Protein AF-A0A3B9K107-F1 (afdb_monomer)

Foldseek 3Di:
DDDQPCVQWDADPVRAIEGEDPPPGPDDFKDWCQQFPQFDDDQQETDAGVLRVVVLCVVVVFDWHWYDYPRHITIMTSHHALLGDGPVVPVVDPPVCSNVVSLVVLQFAEEEEEEQDFDPDVPDDDDPVNLVVSLQLQLQALQLQCLAPRHHQEYEYEYQDPHPQVSVVVSNCVRPVVHPHHYHYHYPVDRDGPQRSCLVRLVVDDFGKYAYYYRNDHDDSHLSVLVRCVCNVSVDQAQWEQAPPHRHGIMHGSVQCVVQVGCPPHHSVVVVVVVCVVVVNDDNYYYCVVCPVVD

Sequence (295 aa):
MTDIDDKHIHYDDDGKKYIDDIEGMGYGWTTPCGQCIFAKYDGETQTGCNFGRLDKFKERNIEIVPAFDLEKEFFVVKSFCNAFRGEAWGEQYKKEEYIDQVKQEYETRLHYIIIVGGDRDEDFVVDNEYIDNQMNELDKTAWSIFNQSVSPVSVIIVNNSRVPQFDIYHKAHEVFDKTHVKFYILDMGGKSDDYDCIDAAFPNVGNGYYAVFKAGHEADLSFGDKFNRLINEELYHVPYMLGYDGINGTVAQASMHRYLRGNLEVPLEEKIREMSKEDGSLNLIRSWEEFDDLS

Structure (mmCIF, N/CA/C/O backbone):
data_AF-A0A3B9K107-F1
#
_entry.id   AF-A0A3B9K107-F1
#
loop_
_atom_site.group_PDB
_atom_site.id
_atom_site.type_symbol
_atom_site.label_atom_id
_atom_site.label_alt_id
_atom_site.label_comp_id
_atom_site.label_asym_id
_atom_site.label_entity_id
_atom_site.label_seq_id
_atom_site.pdbx_PDB_ins_code
_atom_site.Cartn_x
_atom_site.Cartn_y
_atom_site.Cartn_z
_atom_site.occupancy
_atom_site.B_iso_or_equiv
_atom_site.auth_seq_id
_atom_site.auth_comp_id
_atom_site.auth_asym_id
_atom_site.auth_atom_id
_atom_site.pdbx_PDB_model_num
ATOM 1 N N . MET A 1 1 ? -21.924 -13.262 2.690 1.00 36.81 1 MET A N 1
ATOM 2 C CA . MET A 1 1 ? -21.265 -12.325 3.617 1.00 36.81 1 MET A CA 1
ATOM 3 C C . MET A 1 1 ? -22.129 -12.330 4.862 1.00 36.81 1 MET A C 1
ATOM 5 O O . MET A 1 1 ? -23.273 -11.921 4.765 1.00 36.81 1 MET A O 1
ATOM 9 N N . THR A 1 2 ? -21.714 -12.999 5.936 1.00 35.56 2 THR A N 1
ATOM 10 C CA . THR A 1 2 ? -22.568 -13.133 7.124 1.00 35.56 2 THR A CA 1
ATOM 11 C C . THR A 1 2 ? -22.362 -11.905 7.994 1.00 35.56 2 THR A C 1
ATOM 13 O O . THR A 1 2 ? -21.403 -11.836 8.764 1.00 35.56 2 THR A O 1
ATOM 16 N N . ASP A 1 3 ? -23.245 -10.924 7.813 1.00 52.50 3 ASP A N 1
ATOM 17 C CA . ASP A 1 3 ? -23.587 -9.976 8.867 1.00 52.50 3 ASP A CA 1
ATOM 18 C C . ASP A 1 3 ? -23.922 -10.748 10.151 1.00 52.50 3 ASP A C 1
ATOM 20 O O . ASP A 1 3 ? -24.273 -11.931 10.089 1.00 52.50 3 ASP A O 1
ATOM 24 N N . ILE A 1 4 ? -23.787 -10.104 11.317 1.00 55.50 4 ILE A N 1
ATOM 25 C CA . ILE A 1 4 ? -24.365 -10.639 12.565 1.00 55.50 4 ILE A CA 1
ATOM 26 C C . ILE A 1 4 ? -25.780 -11.100 12.226 1.00 55.50 4 ILE A C 1
ATOM 28 O O . ILE A 1 4 ? -26.556 -10.283 11.733 1.00 55.50 4 ILE A O 1
ATOM 32 N N . ASP A 1 5 ? -26.069 -12.388 12.432 1.00 61.31 5 ASP A N 1
ATOM 33 C CA . ASP A 1 5 ? -27.400 -12.940 12.192 1.00 61.31 5 ASP A CA 1
ATOM 34 C C . ASP A 1 5 ? -28.376 -12.047 12.966 1.00 61.31 5 ASP A C 1
ATOM 36 O O . ASP A 1 5 ? -28.209 -11.880 14.179 1.00 61.31 5 ASP A O 1
ATOM 40 N N . ASP A 1 6 ? -29.342 -11.427 12.276 1.00 64.62 6 ASP A N 1
ATOM 41 C CA . ASP A 1 6 ? -30.264 -10.427 12.848 1.00 64.62 6 ASP A CA 1
ATOM 42 C C . ASP A 1 6 ? -30.984 -10.938 14.111 1.00 64.62 6 ASP A C 1
ATOM 44 O O . ASP A 1 6 ? -31.544 -10.168 14.882 1.00 64.62 6 ASP A O 1
ATOM 48 N N . LYS A 1 7 ? -30.920 -12.247 14.357 1.00 67.94 7 LYS A N 1
ATOM 49 C CA . LYS A 1 7 ? -31.364 -12.939 15.567 1.00 67.94 7 LYS A CA 1
ATOM 50 C C . LYS A 1 7 ? -30.698 -12.480 16.866 1.00 67.94 7 LYS A C 1
ATOM 52 O O . LYS A 1 7 ? -31.308 -12.685 17.905 1.00 67.94 7 LYS A O 1
ATOM 57 N N . HIS A 1 8 ? -29.491 -11.914 16.819 1.00 70.56 8 HIS A N 1
ATOM 58 C CA . HIS A 1 8 ? -28.784 -11.399 18.006 1.00 70.56 8 HIS A CA 1
ATOM 59 C C . HIS A 1 8 ? -28.968 -9.888 18.196 1.00 70.56 8 HIS A C 1
ATOM 61 O O . HIS A 1 8 ? -28.339 -9.279 19.058 1.00 70.56 8 HIS A O 1
ATOM 67 N N . ILE A 1 9 ? -29.775 -9.255 17.342 1.00 75.12 9 ILE A N 1
ATOM 68 C CA . ILE A 1 9 ? -30.070 -7.831 17.409 1.00 75.12 9 ILE A CA 1
ATOM 69 C C . ILE A 1 9 ? -31.415 -7.647 18.111 1.00 75.12 9 ILE A C 1
ATOM 71 O O . ILE A 1 9 ? -32.462 -8.059 17.613 1.00 75.12 9 ILE A O 1
ATOM 75 N N . HIS A 1 10 ? -31.379 -6.952 19.239 1.00 80.31 10 HIS A N 1
ATOM 76 C CA . HIS A 1 10 ? -32.537 -6.607 20.049 1.00 80.31 10 HIS A CA 1
ATOM 77 C C . HIS A 1 10 ? -32.793 -5.100 20.002 1.00 80.31 10 HIS A C 1
ATOM 79 O O . HIS A 1 10 ? -31.921 -4.310 19.631 1.00 80.31 10 HIS A O 1
ATOM 85 N N . TYR A 1 11 ? -34.013 -4.706 20.357 1.00 82.19 11 TYR A N 1
ATOM 86 C CA . TYR A 1 11 ? -34.427 -3.313 20.480 1.00 82.19 11 TYR A CA 1
ATOM 87 C C . TYR A 1 11 ? -35.009 -3.112 21.872 1.00 82.19 11 TYR A C 1
ATOM 89 O O . TYR A 1 11 ? -35.811 -3.938 22.312 1.00 82.19 11 TYR A O 1
ATOM 97 N N . ASP A 1 12 ? -34.583 -2.062 22.568 1.00 79.81 12 ASP A N 1
ATOM 98 C CA . ASP A 1 12 ? -35.164 -1.708 23.863 1.00 79.81 12 ASP A CA 1
ATOM 99 C C . ASP A 1 12 ? -36.532 -1.024 23.690 1.00 79.81 12 ASP A C 1
ATOM 101 O O . ASP A 1 12 ? -37.002 -0.801 22.568 1.00 79.81 12 ASP A O 1
ATOM 105 N N . ASP A 1 13 ? -37.189 -0.701 24.807 1.00 77.31 13 ASP A N 1
ATOM 106 C CA . ASP A 1 13 ? -38.510 -0.055 24.816 1.00 77.31 13 ASP A CA 1
ATOM 107 C C . ASP A 1 13 ? -38.512 1.323 24.117 1.00 77.31 13 ASP A C 1
ATOM 109 O O . ASP A 1 13 ? -39.559 1.778 23.649 1.00 77.31 13 ASP A O 1
ATOM 113 N N . ASP A 1 14 ? -37.342 1.962 23.991 1.00 78.81 14 ASP A N 1
ATOM 114 C CA . ASP A 1 14 ? -37.131 3.234 23.292 1.00 78.81 14 ASP A CA 1
ATOM 115 C C . ASP A 1 14 ? -36.757 3.041 21.805 1.00 78.81 14 ASP A C 1
ATOM 117 O O . ASP A 1 14 ? -36.552 4.012 21.067 1.00 78.81 14 ASP A O 1
ATOM 121 N N . GLY A 1 15 ? -36.690 1.793 21.330 1.00 76.62 15 GLY A N 1
ATOM 122 C CA . GLY A 1 15 ? -36.358 1.434 19.953 1.00 76.62 15 GLY A CA 1
ATOM 123 C C . GLY A 1 15 ? -34.864 1.506 19.628 1.00 76.62 15 GLY A C 1
ATOM 124 O O . GLY A 1 15 ? -34.492 1.552 18.450 1.00 76.62 15 GLY A O 1
ATOM 125 N N . LYS A 1 16 ? -33.986 1.526 20.634 1.00 77.75 16 LYS A N 1
ATOM 126 C CA . LYS A 1 16 ? -32.533 1.534 20.458 1.00 77.75 16 LYS A CA 1
ATOM 127 C C . LYS A 1 16 ? -32.006 0.110 20.305 1.00 77.75 16 LYS A C 1
ATOM 129 O O . LYS A 1 16 ? -32.354 -0.794 21.057 1.00 77.75 16 LYS A O 1
ATOM 134 N N . LYS A 1 17 ? -31.136 -0.072 19.312 1.00 82.75 17 LYS A N 1
ATOM 135 C CA . LYS A 1 17 ? -30.543 -1.359 18.939 1.00 82.75 17 LYS A CA 1
ATOM 136 C C . LYS A 1 17 ? -29.460 -1.793 19.935 1.00 82.75 17 LYS A C 1
ATOM 138 O O . LYS A 1 17 ? -28.571 -0.991 20.228 1.00 82.75 17 LYS A O 1
ATOM 143 N N . TYR A 1 18 ? -29.490 -3.048 20.383 1.00 79.25 18 TYR A N 1
ATOM 144 C CA . TYR A 1 18 ? -28.450 -3.654 21.22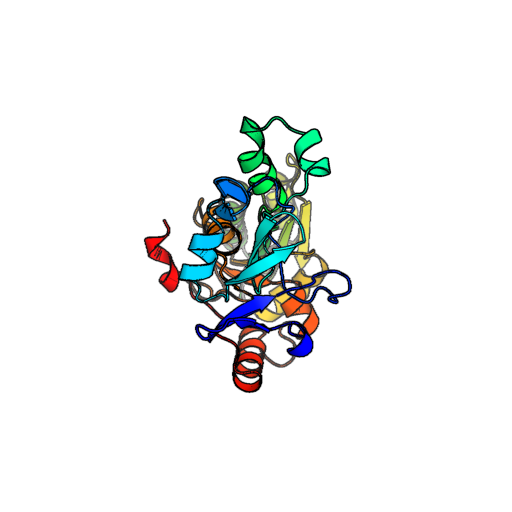0 1.00 79.25 18 TYR A CA 1
ATOM 145 C C . TYR A 1 18 ? -28.253 -5.155 20.943 1.00 79.25 18 TYR A C 1
ATOM 147 O O . TYR A 1 18 ? -29.019 -5.758 20.193 1.00 79.25 18 TYR A O 1
ATOM 155 N N . ILE A 1 19 ? -27.199 -5.744 21.512 1.00 79.88 19 ILE A N 1
ATOM 156 C CA . ILE A 1 19 ? -26.883 -7.182 21.442 1.00 79.88 19 ILE A CA 1
ATOM 157 C C . ILE A 1 19 ? -26.776 -7.722 22.876 1.00 79.88 19 ILE A C 1
ATOM 159 O O . ILE A 1 19 ? -26.071 -7.105 23.678 1.00 79.88 19 ILE A O 1
ATOM 163 N N . ASP A 1 20 ? -27.476 -8.820 23.194 1.00 66.56 20 ASP A N 1
ATOM 164 C CA . ASP A 1 20 ? -27.625 -9.358 24.562 1.00 66.56 20 ASP A CA 1
ATOM 165 C C . ASP A 1 20 ? -26.800 -10.624 24.866 1.00 66.56 20 ASP A C 1
ATOM 167 O O . ASP A 1 20 ? -26.709 -11.026 26.024 1.00 66.56 20 ASP A O 1
ATOM 171 N N . ASP A 1 21 ? -26.144 -11.211 23.860 1.00 65.56 21 ASP A N 1
ATOM 172 C CA . ASP A 1 21 ? -25.187 -12.306 24.026 1.00 65.56 21 ASP A CA 1
ATOM 173 C C . ASP A 1 21 ? -24.209 -12.362 22.837 1.00 65.56 21 ASP A C 1
ATOM 175 O O . ASP A 1 21 ? -24.612 -12.345 21.670 1.00 65.56 21 ASP A O 1
ATOM 179 N N . ILE A 1 22 ? -22.904 -12.405 23.129 1.00 64.31 22 ILE A N 1
ATOM 180 C CA . ILE A 1 22 ? -21.830 -12.514 22.123 1.00 64.31 22 ILE A CA 1
ATOM 181 C C . ILE A 1 22 ? -21.305 -13.952 22.016 1.00 64.31 22 ILE A C 1
ATOM 183 O O . ILE A 1 22 ? -20.641 -14.297 21.031 1.00 64.31 22 ILE A O 1
ATOM 187 N N . GLU A 1 23 ? -21.628 -14.825 22.975 1.00 57.75 23 GLU A N 1
ATOM 188 C CA . GLU A 1 23 ? -21.181 -16.212 22.961 1.00 57.75 23 GLU A CA 1
ATOM 189 C C . GLU A 1 23 ? -21.833 -16.981 21.800 1.00 57.75 23 GLU A C 1
ATOM 191 O O . GLU A 1 23 ? -23.033 -17.234 21.752 1.00 57.75 23 GLU A O 1
ATOM 196 N N . GLY A 1 24 ? -21.017 -17.367 20.814 1.00 52.69 24 GLY A N 1
ATOM 197 C CA . GLY A 1 24 ? -21.474 -18.135 19.653 1.00 52.69 24 GLY A CA 1
ATOM 198 C C . GLY A 1 24 ? -21.820 -17.308 18.414 1.00 52.69 24 GLY A C 1
ATOM 199 O O . GLY A 1 24 ? -22.143 -17.905 17.382 1.00 52.69 24 GLY A O 1
ATOM 200 N N . MET A 1 25 ? -21.668 -15.977 18.443 1.00 56.16 25 MET A N 1
ATOM 201 C CA . MET A 1 25 ? -21.620 -15.207 17.200 1.00 56.16 25 MET A CA 1
ATOM 202 C C . MET A 1 25 ? -20.403 -15.665 16.393 1.00 56.16 25 MET A C 1
ATOM 204 O O . MET A 1 25 ? -19.254 -15.475 16.793 1.00 56.16 25 MET A O 1
ATOM 208 N N . GLY A 1 26 ? -20.645 -16.287 15.237 1.00 49.88 26 GLY A N 1
ATOM 209 C CA . GLY A 1 26 ? -19.599 -16.451 14.236 1.00 49.88 26 GLY A CA 1
ATOM 210 C C . GLY A 1 26 ? -19.094 -15.057 13.894 1.00 49.88 26 GLY A C 1
ATOM 211 O O . GLY A 1 26 ? -19.835 -14.285 13.291 1.00 49.88 26 GLY A O 1
ATOM 212 N N . TYR A 1 27 ? -17.889 -14.709 14.349 1.00 51.06 27 TYR A N 1
ATOM 213 C CA . TYR A 1 27 ? -17.323 -13.383 14.139 1.00 51.06 27 TYR A CA 1
ATOM 214 C C . TYR A 1 27 ? -17.162 -13.160 12.635 1.00 51.06 27 TYR A C 1
ATOM 216 O O . TYR A 1 27 ? -16.193 -13.601 12.016 1.00 51.06 27 TYR A O 1
ATOM 224 N N . GLY A 1 28 ? -18.159 -12.513 12.034 1.00 55.38 28 GLY A N 1
ATOM 225 C CA . GLY A 1 28 ? -18.026 -11.883 10.735 1.00 55.38 28 GLY A CA 1
ATOM 226 C C . GLY A 1 28 ? -17.049 -10.712 10.835 1.00 55.38 28 GLY A C 1
ATOM 227 O O . GLY A 1 28 ? -16.147 -10.673 11.671 1.00 55.38 28 GLY A O 1
ATOM 228 N N . TRP A 1 29 ? -17.246 -9.696 10.008 1.00 72.25 29 TRP A N 1
ATOM 229 C CA . TRP A 1 29 ? -16.437 -8.477 10.027 1.00 72.25 29 TRP A CA 1
ATOM 230 C C . TRP A 1 29 ? -16.797 -7.553 11.204 1.00 72.25 29 TRP A C 1
ATOM 232 O O . TRP A 1 29 ? -17.020 -6.369 10.997 1.00 72.25 29 TRP A O 1
ATOM 242 N N . THR A 1 30 ? -16.913 -8.065 12.432 1.00 89.00 30 THR A N 1
ATOM 243 C CA . THR A 1 30 ? -17.296 -7.272 13.612 1.00 89.00 30 THR A CA 1
ATOM 244 C C . THR A 1 30 ? -16.271 -7.369 14.726 1.00 89.00 30 THR A C 1
ATOM 246 O O . THR A 1 30 ? -15.758 -8.453 14.996 1.00 89.00 30 THR A O 1
ATOM 249 N N . THR A 1 31 ? -16.029 -6.261 15.425 1.00 92.38 31 THR A N 1
ATOM 250 C CA . THR A 1 31 ? -15.072 -6.203 16.534 1.00 92.38 31 THR A CA 1
ATOM 251 C C . THR A 1 31 ? -15.762 -5.811 17.845 1.00 92.38 31 THR A C 1
ATOM 253 O O . THR A 1 31 ? -16.185 -4.655 17.977 1.00 92.38 31 THR A O 1
ATOM 256 N N . PRO A 1 32 ? -15.864 -6.722 18.833 1.00 9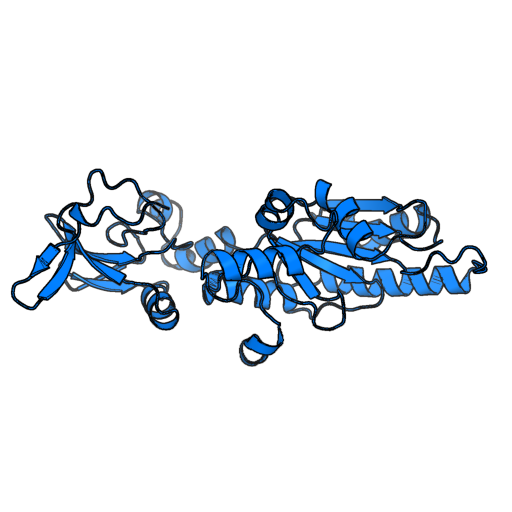3.31 32 PRO A N 1
ATOM 257 C CA . PRO A 1 32 ? -16.355 -6.381 20.163 1.00 93.31 32 PRO A CA 1
ATOM 258 C C . PRO A 1 32 ? -15.288 -5.595 20.932 1.00 93.31 32 PRO A C 1
ATOM 260 O O . PRO A 1 32 ? -14.181 -6.076 21.153 1.00 93.31 32 PRO A O 1
ATOM 263 N N . CYS A 1 33 ? -15.599 -4.373 21.360 1.00 95.44 33 CYS A N 1
ATOM 264 C CA . CYS A 1 33 ? -14.652 -3.529 22.091 1.00 95.44 33 CYS A CA 1
ATOM 265 C C . CYS A 1 33 ? -14.520 -3.899 23.573 1.00 95.44 33 CYS A C 1
ATOM 267 O O . CYS A 1 33 ? -13.564 -3.445 24.199 1.00 95.44 33 CYS A O 1
ATOM 269 N N . GLY A 1 34 ? -15.424 -4.728 24.110 1.00 93.56 34 GLY A N 1
ATOM 270 C CA . GLY A 1 34 ? -15.507 -5.071 25.533 1.00 93.56 34 GLY A CA 1
ATOM 271 C C . GLY A 1 34 ? -14.176 -5.510 26.151 1.00 93.56 34 GLY A C 1
ATOM 272 O O . GLY A 1 34 ? -13.789 -5.041 27.219 1.00 93.56 34 GLY A O 1
ATOM 273 N N . GLN A 1 35 ? -13.429 -6.333 25.410 1.00 91.81 35 GLN A N 1
ATOM 274 C CA . GLN A 1 35 ? -12.158 -6.937 25.828 1.00 91.81 35 GLN A CA 1
ATOM 275 C C . GLN A 1 35 ? -10.914 -6.179 25.331 1.00 91.81 35 GLN A C 1
ATOM 277 O O . GLN A 1 35 ? -9.791 -6.669 25.444 1.00 91.81 35 GLN A O 1
ATOM 282 N N . CYS A 1 36 ? -11.091 -5.001 24.733 1.00 96.75 36 CYS A N 1
ATOM 283 C CA . CYS A 1 36 ? -9.983 -4.226 24.196 1.00 96.75 36 CYS A CA 1
ATOM 284 C C . CYS A 1 36 ? -9.318 -3.395 25.296 1.00 96.75 36 CYS A C 1
ATOM 286 O O . CYS A 1 36 ? -9.977 -2.580 25.939 1.00 96.75 36 CYS A O 1
ATOM 288 N N . ILE A 1 37 ? -7.994 -3.474 25.428 1.00 97.06 37 ILE A N 1
ATOM 289 C CA . ILE A 1 37 ? -7.220 -2.658 26.385 1.00 97.06 37 ILE A CA 1
ATOM 290 C C . ILE A 1 37 ? -7.324 -1.148 26.116 1.00 97.06 37 ILE A C 1
ATOM 292 O O . ILE A 1 37 ? -7.027 -0.323 26.983 1.00 97.06 37 ILE A O 1
ATOM 296 N N . PHE A 1 38 ? -7.736 -0.763 24.904 1.00 97.62 38 PHE A N 1
ATOM 297 C CA . PHE A 1 38 ? -7.966 0.632 24.542 1.00 97.62 38 PHE A CA 1
ATOM 298 C C . PHE A 1 38 ? -9.380 1.117 24.876 1.00 97.62 38 PHE A C 1
ATOM 300 O O . PHE A 1 38 ? -9.634 2.310 24.723 1.00 97.62 38 PHE A O 1
ATOM 307 N N . ALA A 1 39 ? -10.307 0.260 25.307 1.00 97.25 39 ALA A N 1
ATOM 308 C CA . ALA A 1 39 ? -11.644 0.692 25.700 1.00 97.25 39 ALA A CA 1
ATOM 309 C C . ALA A 1 39 ? -11.580 1.598 26.944 1.00 97.25 39 ALA A C 1
ATOM 311 O O . ALA A 1 39 ? -10.881 1.304 27.914 1.00 97.25 39 ALA A O 1
ATOM 312 N N . LYS A 1 40 ? -12.286 2.734 26.906 1.00 97.19 40 LYS A N 1
ATOM 313 C CA . LYS A 1 40 ? -12.451 3.629 28.062 1.00 97.19 40 LYS A CA 1
ATOM 314 C C . LYS A 1 40 ? -13.806 3.363 28.698 1.00 97.19 40 LYS A C 1
ATOM 316 O O . LYS A 1 40 ? -14.801 3.405 27.981 1.00 97.19 40 LYS A O 1
ATOM 321 N N . TYR A 1 41 ? -13.828 3.165 30.010 1.00 96.44 41 TYR A N 1
ATOM 322 C CA . TYR A 1 41 ? -15.042 2.942 30.791 1.00 96.44 41 TYR A CA 1
ATOM 323 C C . TYR A 1 41 ? -15.236 4.050 31.826 1.00 96.44 41 TYR A C 1
ATOM 325 O O . TYR A 1 41 ? -14.257 4.552 32.382 1.00 96.44 41 TYR A O 1
ATOM 333 N N . ASP A 1 42 ? -16.494 4.403 32.076 1.00 96.44 42 ASP A N 1
ATOM 334 C CA . ASP A 1 42 ? -16.940 5.136 33.261 1.00 96.44 42 ASP A CA 1
ATOM 335 C C . ASP A 1 42 ? -17.905 4.224 34.031 1.00 96.44 42 ASP A C 1
ATOM 337 O O . ASP A 1 42 ? -19.003 3.929 33.562 1.00 96.44 42 ASP A O 1
ATOM 341 N N . GLY A 1 43 ? -17.445 3.672 35.156 1.00 94.88 43 GLY A N 1
ATOM 342 C CA . GLY A 1 43 ? -18.119 2.544 35.801 1.00 94.88 43 GLY A CA 1
ATOM 343 C C . GLY A 1 43 ? -18.142 1.304 34.898 1.00 94.88 43 GLY A C 1
ATOM 344 O O . GLY A 1 43 ? -17.089 0.824 34.476 1.00 94.88 43 GLY A O 1
ATOM 345 N N . GLU A 1 44 ? -19.340 0.796 34.616 1.00 94.00 44 GLU A N 1
ATOM 346 C CA . GLU A 1 44 ? -19.584 -0.401 33.793 1.00 94.00 44 GLU A CA 1
ATOM 347 C C . GLU A 1 44 ? -19.850 -0.066 32.315 1.00 94.00 44 GLU A C 1
ATOM 349 O O . GLU A 1 44 ? -19.893 -0.966 31.482 1.00 94.00 44 GLU A O 1
ATOM 354 N N . THR A 1 45 ? -19.961 1.219 31.959 1.00 95.88 45 THR A N 1
ATOM 355 C CA . THR A 1 45 ? -20.308 1.648 30.598 1.00 95.88 45 THR A CA 1
ATOM 356 C C . THR A 1 45 ? -19.088 2.144 29.833 1.00 95.88 45 THR A C 1
ATOM 358 O O . THR A 1 45 ? -18.368 3.048 30.271 1.00 95.88 45 THR A O 1
ATOM 361 N N . GLN A 1 46 ? -18.854 1.588 28.643 1.00 97.06 46 GLN A N 1
ATOM 362 C CA . GLN A 1 46 ? -17.826 2.072 27.734 1.00 97.06 46 GLN A CA 1
ATOM 363 C C . GLN A 1 46 ? -18.211 3.454 27.194 1.00 97.06 46 GLN A C 1
ATOM 365 O O . GLN A 1 46 ? -19.234 3.636 26.539 1.00 97.06 46 GLN A O 1
ATOM 370 N N . THR A 1 47 ? -17.340 4.436 27.402 1.00 96.56 47 THR A N 1
ATOM 371 C CA . THR A 1 47 ? -17.534 5.822 26.957 1.00 96.56 47 THR A CA 1
ATOM 372 C C . THR A 1 47 ? -16.648 6.199 25.773 1.00 96.56 47 THR A C 1
ATOM 374 O O . THR A 1 47 ? -16.917 7.189 25.094 1.00 96.56 47 THR A O 1
ATOM 377 N N . GLY A 1 48 ? -15.599 5.421 25.478 1.00 96.81 48 GLY A N 1
ATOM 378 C CA . GLY A 1 48 ? -14.688 5.756 24.385 1.00 96.81 48 GLY A CA 1
ATOM 379 C C . GLY A 1 48 ? -13.598 4.731 24.074 1.00 96.81 48 GLY A C 1
ATOM 380 O O . GLY A 1 48 ? -13.639 3.571 24.486 1.00 96.81 48 GLY A O 1
ATOM 381 N N . CYS A 1 49 ? -12.601 5.190 23.312 1.00 97.38 49 CYS A N 1
ATOM 382 C CA . CYS A 1 49 ? -11.427 4.425 22.896 1.00 97.38 49 CYS A CA 1
ATOM 383 C C . CYS A 1 49 ? -10.166 5.295 23.035 1.00 97.38 49 CYS A C 1
ATOM 385 O O . CYS A 1 49 ? -10.105 6.390 22.483 1.00 97.38 49 CYS A O 1
ATOM 387 N N . ASN A 1 50 ? -9.146 4.833 23.763 1.00 96.31 50 ASN A N 1
ATOM 388 C CA . ASN A 1 50 ? -7.855 5.518 23.917 1.00 96.31 50 ASN A CA 1
ATOM 389 C C . ASN A 1 50 ? -7.072 5.610 22.604 1.00 96.31 50 ASN A C 1
ATOM 391 O O . ASN A 1 50 ? -6.263 6.516 22.459 1.00 96.31 50 ASN A O 1
ATOM 395 N N . PHE A 1 51 ? -7.363 4.730 21.645 1.00 95.38 51 PHE A N 1
ATOM 396 C CA . PHE A 1 51 ? -6.804 4.781 20.295 1.00 95.38 51 PHE A CA 1
ATOM 397 C C . PHE A 1 51 ? -7.616 5.691 19.345 1.00 95.38 51 PHE A C 1
ATOM 399 O O . PHE A 1 51 ? -7.271 5.833 18.181 1.00 95.38 51 PHE A O 1
ATOM 406 N N . GLY A 1 52 ? -8.739 6.274 19.793 1.00 95.62 52 GLY A N 1
ATOM 407 C CA . GLY A 1 52 ? -9.570 7.168 18.967 1.00 95.62 52 GLY A CA 1
ATOM 408 C C . GLY A 1 52 ? -10.378 6.479 17.855 1.00 95.62 52 GLY A C 1
ATOM 409 O O . GLY A 1 52 ? -10.961 7.147 17.007 1.00 95.62 52 GLY A O 1
ATOM 410 N N . ARG A 1 53 ? -10.451 5.141 17.841 1.00 95.19 53 ARG A N 1
ATOM 411 C CA . ARG A 1 53 ? -11.069 4.384 16.735 1.00 95.19 53 ARG A CA 1
ATOM 412 C C . ARG A 1 53 ? -12.572 4.557 16.602 1.00 95.19 53 ARG A C 1
ATOM 414 O O . ARG A 1 53 ? -13.068 4.581 15.485 1.00 95.19 53 ARG A O 1
ATOM 421 N N . LEU A 1 54 ? -13.295 4.669 17.715 1.00 96.00 54 LEU A N 1
ATOM 422 C CA . LEU A 1 54 ? -14.755 4.793 17.675 1.00 96.00 54 LEU A CA 1
ATOM 423 C C . LEU A 1 54 ? -15.197 6.050 16.922 1.00 96.00 54 LEU A C 1
ATOM 425 O O . LEU A 1 54 ? -16.165 5.987 16.175 1.00 96.00 54 LEU A O 1
ATOM 429 N N . ASP A 1 55 ? -14.477 7.159 17.076 1.00 95.81 55 ASP A N 1
ATOM 430 C CA . ASP A 1 55 ? -14.809 8.401 16.378 1.00 95.81 55 ASP A CA 1
ATOM 431 C C . ASP A 1 55 ? -14.495 8.282 14.884 1.00 95.81 55 ASP A C 1
ATOM 433 O O . ASP A 1 55 ? -15.350 8.597 14.059 1.00 95.81 55 ASP A O 1
ATOM 437 N N . LYS A 1 56 ? -13.358 7.669 14.526 1.00 95.19 56 LYS A N 1
ATOM 438 C CA . LYS A 1 56 ? -13.030 7.343 13.129 1.00 95.19 56 LYS A CA 1
ATOM 439 C C . LYS A 1 56 ? -14.063 6.432 12.468 1.00 95.19 56 LYS A C 1
ATOM 441 O O . LYS A 1 56 ? -14.469 6.686 11.340 1.00 95.19 56 LYS A O 1
ATOM 446 N N . PHE A 1 57 ? -14.545 5.402 13.161 1.00 94.94 57 PHE A N 1
ATOM 447 C CA . PHE A 1 57 ? -15.612 4.547 12.635 1.00 94.94 57 PHE A CA 1
ATOM 448 C C . PHE A 1 57 ? -16.912 5.332 12.392 1.00 94.94 57 PHE A C 1
ATOM 450 O O . PHE A 1 57 ? -17.519 5.177 11.333 1.00 94.94 57 PHE A O 1
ATOM 457 N N . LYS A 1 58 ? -17.302 6.229 13.310 1.00 94.31 58 LYS A N 1
ATOM 458 C CA . LYS A 1 58 ? -18.476 7.105 13.125 1.00 94.31 58 LYS A CA 1
ATOM 459 C C . LYS A 1 58 ? -18.309 8.046 11.932 1.00 94.31 58 LYS A C 1
ATOM 461 O O . LYS A 1 58 ? -19.222 8.141 11.120 1.00 94.31 58 LYS A O 1
ATOM 466 N N . GLU A 1 59 ? -17.150 8.695 11.794 1.00 93.88 59 GLU A N 1
ATOM 467 C CA . GLU A 1 59 ? -16.820 9.570 10.653 1.00 93.88 59 GLU A CA 1
ATOM 468 C C . GLU A 1 59 ? -16.936 8.833 9.308 1.00 93.88 59 GLU A C 1
ATOM 470 O O . GLU A 1 59 ? -17.303 9.424 8.293 1.00 93.88 59 GLU A O 1
ATOM 475 N N . ARG A 1 60 ? -16.672 7.522 9.303 1.00 89.69 60 ARG A N 1
ATOM 476 C CA . ARG A 1 60 ? -16.778 6.644 8.128 1.00 89.69 60 ARG A CA 1
ATOM 477 C C . ARG A 1 60 ? -18.159 6.026 7.925 1.00 89.69 60 ARG A C 1
ATOM 479 O O . ARG A 1 60 ? -18.308 5.196 7.032 1.00 89.69 60 ARG A O 1
ATOM 486 N N . ASN A 1 61 ? -19.160 6.422 8.712 1.00 91.44 61 ASN A N 1
ATOM 487 C CA . ASN A 1 61 ? -20.499 5.825 8.716 1.00 91.44 61 ASN A CA 1
ATOM 488 C C . ASN A 1 61 ? -20.480 4.299 8.936 1.00 91.44 61 ASN A C 1
ATOM 490 O O . ASN A 1 61 ? -21.340 3.581 8.427 1.00 91.44 61 ASN A O 1
ATOM 494 N N . ILE A 1 62 ? -19.495 3.796 9.684 1.00 90.88 62 ILE A N 1
ATOM 495 C CA . ILE A 1 62 ? -19.435 2.390 10.086 1.00 90.88 62 ILE A CA 1
ATOM 496 C C . ILE A 1 62 ? -20.337 2.218 11.307 1.00 90.88 62 ILE A C 1
ATOM 498 O O . ILE A 1 62 ? -20.217 2.951 12.289 1.00 90.88 62 ILE A O 1
ATOM 502 N N . GLU A 1 63 ? -21.255 1.254 11.240 1.00 91.38 63 GLU A N 1
ATOM 503 C CA . GLU A 1 63 ? -22.229 1.013 12.303 1.00 91.38 63 GLU A CA 1
ATOM 504 C C . GLU A 1 63 ? -21.524 0.592 13.607 1.00 91.38 63 GLU A C 1
ATOM 506 O O . GLU A 1 63 ? -20.683 -0.313 13.632 1.00 91.38 63 GLU A O 1
ATOM 511 N N . ILE A 1 64 ? -21.888 1.258 14.705 1.00 94.06 64 ILE A N 1
ATOM 512 C CA . ILE A 1 64 ? -21.441 0.942 16.063 1.00 94.06 64 ILE A CA 1
ATOM 513 C C . ILE A 1 64 ? -22.684 0.652 16.892 1.00 94.06 64 ILE A C 1
ATOM 515 O O . ILE A 1 64 ? -23.527 1.528 17.081 1.00 94.06 64 ILE A O 1
ATOM 519 N N . VAL A 1 65 ? -22.789 -0.577 17.381 1.00 93.06 65 VAL A N 1
ATOM 520 C CA . VAL A 1 65 ? -23.944 -1.062 18.136 1.00 93.06 65 VAL A CA 1
ATOM 521 C C . VAL A 1 65 ? -23.545 -1.190 19.607 1.00 93.06 65 VAL A C 1
ATOM 523 O O . VAL A 1 65 ? -22.516 -1.802 19.894 1.00 93.06 65 VAL A O 1
ATOM 526 N N . PRO A 1 66 ? -24.298 -0.609 20.551 1.00 92.31 66 PRO A N 1
ATOM 527 C CA . PRO A 1 66 ? -24.147 -0.921 21.968 1.00 92.31 66 PRO A CA 1
ATOM 528 C C . PRO A 1 66 ? -24.413 -2.408 22.227 1.00 92.31 66 PRO A C 1
ATOM 530 O O . PRO A 1 66 ? -25.319 -2.997 21.648 1.00 92.31 66 PRO A O 1
ATOM 533 N N . ALA A 1 67 ? -23.640 -3.016 23.105 1.00 91.25 67 ALA A N 1
ATOM 534 C CA . ALA A 1 67 ? -23.823 -4.379 23.571 1.00 91.25 67 ALA A CA 1
ATOM 535 C C . ALA A 1 67 ? -23.630 -4.410 25.085 1.00 91.25 67 ALA A C 1
ATOM 537 O O . ALA A 1 67 ? -23.017 -3.506 25.655 1.00 91.25 67 ALA A O 1
ATOM 538 N N . PHE A 1 68 ? -24.157 -5.442 25.722 1.00 88.06 68 PHE A N 1
ATOM 539 C CA . PHE A 1 68 ? -24.023 -5.651 27.154 1.00 88.06 68 PHE A CA 1
ATOM 540 C C . PHE A 1 68 ? -23.689 -7.117 27.399 1.00 88.06 68 PHE A C 1
ATOM 542 O O . PHE A 1 68 ? -24.300 -7.996 26.795 1.00 88.06 68 PHE A O 1
ATOM 549 N N . ASP A 1 69 ? -22.706 -7.373 28.254 1.00 86.50 69 ASP A N 1
ATOM 550 C CA . ASP A 1 69 ? -22.550 -8.674 28.905 1.00 86.50 69 ASP A CA 1
ATOM 551 C C . ASP A 1 69 ? -23.045 -8.574 30.355 1.00 86.50 69 ASP A C 1
ATOM 553 O O . ASP A 1 69 ? -23.504 -7.524 30.778 1.00 86.50 69 ASP A O 1
ATOM 557 N N . LEU A 1 70 ? -22.966 -9.645 31.147 1.00 81.25 70 LEU A N 1
ATOM 558 C CA . LEU A 1 70 ? -23.474 -9.641 32.528 1.00 81.25 70 LEU A CA 1
ATOM 559 C C . LEU A 1 70 ? -22.836 -8.577 33.449 1.00 81.25 70 LEU A C 1
ATOM 561 O O . LEU A 1 70 ? -23.361 -8.351 34.539 1.00 81.25 70 LEU A O 1
ATOM 565 N N . GLU A 1 71 ? -21.718 -7.965 33.051 1.00 82.94 71 GLU A N 1
ATOM 566 C CA . GLU A 1 71 ? -20.925 -7.055 33.876 1.00 82.94 71 GLU A CA 1
ATOM 567 C C . GLU A 1 71 ? -20.778 -5.644 33.285 1.00 82.94 71 GLU A C 1
ATOM 569 O O . GLU A 1 71 ? -20.583 -4.697 34.046 1.00 82.94 71 GLU A O 1
ATOM 574 N N . LYS A 1 72 ? -20.785 -5.478 31.955 1.00 91.31 72 LYS A N 1
ATOM 575 C CA . LYS A 1 72 ? -20.391 -4.225 31.291 1.00 91.31 72 LYS A CA 1
ATOM 576 C C . LYS A 1 72 ? -21.177 -3.939 30.018 1.00 91.31 72 LYS A C 1
ATOM 578 O O . LYS A 1 72 ? -21.424 -4.815 29.193 1.00 91.31 72 LYS A O 1
ATOM 583 N N . GLU A 1 73 ? -21.458 -2.657 29.799 1.00 93.25 73 GLU A N 1
ATOM 584 C CA . GLU A 1 73 ? -21.931 -2.127 28.519 1.00 93.25 73 GLU A CA 1
ATOM 585 C C . GLU A 1 73 ? -20.730 -1.704 27.667 1.00 93.25 73 GLU A C 1
ATOM 587 O O . GLU A 1 73 ? -19.866 -0.947 28.112 1.00 93.25 73 GLU A O 1
ATOM 592 N N . PHE A 1 74 ? -20.669 -2.144 26.415 1.00 95.69 74 PHE A N 1
ATOM 593 C CA . PHE A 1 74 ? -19.579 -1.823 25.497 1.00 95.69 74 PHE A CA 1
ATOM 594 C C . PHE A 1 74 ? -20.062 -1.663 24.057 1.00 95.69 74 PHE A C 1
ATOM 596 O O . PHE A 1 74 ? -21.234 -1.830 23.740 1.00 95.69 74 PHE A O 1
ATOM 603 N N . PHE A 1 75 ? -19.157 -1.295 23.155 1.00 95.81 75 PHE A N 1
ATOM 604 C CA . PHE A 1 75 ? -19.476 -1.136 21.740 1.00 95.81 75 PHE A CA 1
ATOM 605 C C . PHE A 1 75 ? -19.062 -2.355 20.915 1.00 95.81 75 PHE A C 1
ATOM 607 O O . PHE A 1 75 ? -17.983 -2.917 21.097 1.00 95.81 75 PHE A O 1
ATOM 614 N N . VAL A 1 76 ? -19.878 -2.707 19.930 1.00 94.50 76 VAL A N 1
ATOM 615 C CA . VAL A 1 76 ? -19.541 -3.638 18.854 1.00 94.50 76 VAL A CA 1
ATOM 616 C C . VAL A 1 76 ? -19.495 -2.850 17.554 1.00 94.50 76 VAL A C 1
ATOM 618 O O . VAL A 1 76 ? -20.490 -2.267 17.125 1.00 94.50 76 VAL A O 1
ATOM 621 N N . VAL A 1 77 ? -18.324 -2.814 16.923 1.00 94.00 77 VAL A N 1
ATOM 622 C CA . VAL A 1 77 ? -18.141 -2.145 15.630 1.00 94.00 77 VAL A CA 1
ATOM 623 C C . VAL A 1 77 ? -18.409 -3.151 14.519 1.00 94.00 77 VAL A C 1
ATOM 625 O O . VAL A 1 77 ? -17.833 -4.239 14.528 1.00 94.00 77 VAL A O 1
ATOM 628 N N . LYS A 1 78 ? -19.225 -2.787 13.526 1.00 91.06 78 LYS A N 1
ATOM 629 C CA . LYS A 1 78 ? -19.500 -3.587 12.317 1.00 91.06 78 LYS A CA 1
ATOM 630 C C . LYS A 1 78 ? -18.376 -3.480 11.277 1.00 91.06 78 LYS A C 1
ATOM 632 O O . LYS A 1 78 ? -18.609 -3.263 10.094 1.00 91.06 78 LYS A O 1
ATOM 637 N N . SER A 1 79 ? -17.139 -3.555 11.754 1.00 90.25 79 SER A N 1
ATOM 638 C CA . SER A 1 79 ? -15.929 -3.619 10.943 1.00 90.25 79 SER A CA 1
ATOM 639 C C . SER A 1 79 ? -14.802 -4.284 11.740 1.00 90.25 79 SER A C 1
ATOM 641 O O . SER A 1 79 ? -14.893 -4.479 12.960 1.00 90.25 79 SER A O 1
ATOM 643 N N . PHE A 1 80 ? -13.713 -4.617 11.053 1.00 91.12 80 PHE A N 1
ATOM 644 C CA . PHE A 1 80 ? -12.469 -5.046 11.676 1.00 91.12 80 PHE A CA 1
ATOM 645 C C . PHE A 1 80 ? -11.701 -3.837 12.235 1.00 91.12 80 PHE A C 1
ATOM 647 O O . PHE A 1 80 ? -11.410 -2.885 11.513 1.00 91.12 80 PHE A O 1
ATOM 654 N N . CYS A 1 81 ? -11.324 -3.880 13.515 1.00 94.44 81 CYS A N 1
ATOM 655 C CA . CYS A 1 81 ? -10.440 -2.884 14.119 1.00 94.44 81 CYS A CA 1
ATOM 656 C C . CYS A 1 81 ? -9.003 -3.413 14.194 1.00 94.44 81 CYS A C 1
ATOM 658 O O . CYS A 1 81 ? -8.675 -4.223 15.061 1.00 94.44 81 CYS A O 1
ATOM 660 N N . ASN A 1 82 ? -8.118 -2.888 13.341 1.00 94.25 82 ASN A N 1
ATOM 661 C CA . ASN A 1 82 ? -6.687 -3.230 13.325 1.00 94.25 82 ASN A CA 1
ATOM 662 C C . ASN A 1 82 ? -5.948 -2.915 14.646 1.00 94.25 82 ASN A C 1
ATOM 664 O O . ASN A 1 82 ? -4.88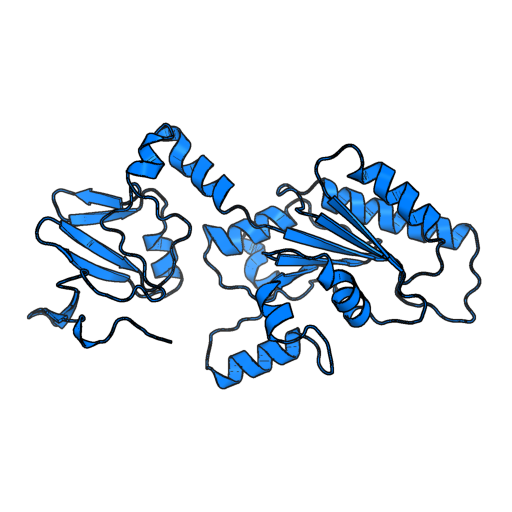1 -3.475 14.901 1.00 94.25 82 ASN A O 1
ATOM 668 N N . ALA A 1 83 ? -6.526 -2.070 15.506 1.00 96.44 83 ALA A N 1
ATOM 669 C CA . ALA A 1 83 ? -5.981 -1.696 16.810 1.00 96.44 83 ALA A CA 1
ATOM 670 C C . ALA A 1 83 ? -6.546 -2.503 17.994 1.00 96.44 83 ALA A C 1
ATOM 672 O O . ALA A 1 83 ? -6.161 -2.253 19.133 1.00 96.44 83 ALA A O 1
ATOM 673 N N . PHE A 1 84 ? -7.466 -3.450 17.778 1.00 96.31 84 PHE A N 1
ATOM 674 C CA . PHE A 1 84 ? -7.989 -4.266 18.878 1.00 96.31 84 PHE A CA 1
ATOM 675 C C . PHE A 1 84 ? -6.881 -5.129 19.494 1.00 96.31 84 PHE A C 1
ATOM 677 O O . PHE A 1 84 ? -6.233 -5.899 18.784 1.00 96.31 84 PHE A O 1
ATOM 684 N N . ARG A 1 85 ? -6.669 -5.025 20.808 1.00 96.94 85 ARG A N 1
ATOM 685 C CA . ARG A 1 85 ? -5.706 -5.838 21.565 1.00 96.94 85 ARG A CA 1
ATOM 686 C C . ARG A 1 85 ? -6.317 -6.229 22.906 1.00 96.94 85 ARG A C 1
ATOM 688 O O . ARG A 1 85 ? -6.896 -5.378 23.578 1.00 96.94 85 ARG A O 1
ATOM 695 N N . GLY A 1 86 ? -6.191 -7.502 23.273 1.00 96.44 86 GLY A N 1
ATOM 696 C CA . GLY A 1 86 ? -6.624 -8.023 24.572 1.00 96.44 86 GLY A CA 1
ATOM 697 C C . GLY A 1 86 ? -5.548 -7.889 25.650 1.00 96.44 86 GLY A C 1
ATOM 698 O O . GLY A 1 86 ? -4.406 -7.522 25.364 1.00 96.44 86 GLY A O 1
ATOM 699 N N . GLU A 1 87 ? -5.900 -8.223 26.890 1.00 95.69 87 GLU A N 1
ATOM 700 C CA . GLU A 1 87 ? -5.018 -8.076 28.059 1.00 95.69 87 GLU A CA 1
ATOM 701 C C . GLU A 1 87 ? -3.681 -8.816 27.901 1.00 95.69 87 GLU A C 1
ATOM 703 O O . GLU A 1 87 ? -2.633 -8.223 28.130 1.00 95.69 87 GLU A O 1
ATOM 708 N N . ALA A 1 88 ? -3.694 -10.051 27.387 1.00 96.38 88 ALA A N 1
ATOM 709 C CA . ALA A 1 88 ? -2.482 -10.852 27.171 1.00 96.38 88 ALA A CA 1
ATOM 710 C C . ALA A 1 88 ? -1.463 -10.210 26.207 1.00 96.38 88 ALA A C 1
ATOM 712 O O . ALA A 1 88 ? -0.267 -10.498 26.271 1.00 96.38 88 ALA A O 1
ATOM 713 N N . TRP A 1 89 ? -1.920 -9.352 25.288 1.00 96.81 89 TRP A N 1
ATOM 714 C CA . TRP A 1 89 ? -1.017 -8.541 24.468 1.00 96.81 89 TRP A CA 1
ATOM 715 C C . TRP A 1 89 ? -0.463 -7.368 25.286 1.00 96.81 89 TRP A C 1
ATOM 717 O O . TRP A 1 89 ? 0.736 -7.107 25.264 1.00 96.81 89 TRP A O 1
ATOM 727 N N . GLY A 1 90 ? -1.319 -6.701 26.068 1.00 95.88 90 GLY A N 1
ATOM 728 C CA . GLY A 1 90 ? -0.933 -5.574 26.921 1.00 95.88 90 GLY A CA 1
ATOM 729 C C . GLY A 1 90 ? 0.075 -5.935 28.018 1.00 95.88 90 GLY A C 1
ATOM 730 O O . GLY A 1 90 ? 0.867 -5.083 28.407 1.00 95.88 90 GLY A O 1
ATOM 731 N N . GLU A 1 91 ? 0.101 -7.184 28.485 1.00 96.75 91 GLU A N 1
ATOM 732 C CA . GLU A 1 91 ? 1.086 -7.678 29.462 1.00 96.75 91 GLU A CA 1
ATOM 733 C C . GLU A 1 91 ? 2.533 -7.699 28.930 1.00 96.75 91 GLU A C 1
ATOM 735 O O . GLU A 1 91 ? 3.478 -7.741 29.719 1.00 96.75 91 GLU A O 1
ATOM 740 N N . GLN A 1 92 ? 2.727 -7.658 27.607 1.00 96.62 92 GLN A N 1
ATOM 741 C CA . GLN A 1 92 ? 4.049 -7.746 26.970 1.00 96.62 92 GLN A CA 1
ATOM 742 C C . GLN A 1 92 ? 4.770 -6.395 26.881 1.00 96.62 92 GLN A C 1
ATOM 744 O O . GLN A 1 92 ? 5.981 -6.358 26.659 1.00 96.62 92 GLN A O 1
ATOM 749 N N . TYR A 1 93 ? 4.043 -5.291 27.071 1.00 96.31 93 TYR A N 1
ATOM 750 C CA . TYR A 1 93 ? 4.525 -3.932 26.833 1.00 96.31 93 TYR A CA 1
ATOM 751 C C . TYR A 1 93 ? 4.153 -3.001 27.983 1.00 96.31 93 TYR A C 1
ATOM 753 O O . TYR A 1 93 ? 3.245 -3.277 28.769 1.00 96.31 93 TYR A O 1
ATOM 761 N N . LYS A 1 94 ? 4.824 -1.853 28.083 1.00 96.44 94 LYS A N 1
ATOM 762 C CA . LYS A 1 94 ? 4.381 -0.808 29.013 1.00 96.44 94 LYS A CA 1
ATOM 763 C C . LYS A 1 94 ? 3.209 -0.046 28.412 1.00 96.44 94 LYS A C 1
ATOM 765 O O . LYS A 1 94 ? 3.142 0.155 27.202 1.00 96.44 94 LYS A O 1
ATOM 770 N N . LYS A 1 95 ? 2.296 0.430 29.260 1.00 94.62 95 LYS A N 1
ATOM 771 C CA . LYS A 1 95 ? 1.078 1.127 28.818 1.00 94.62 95 LYS A CA 1
ATOM 772 C C . LYS A 1 95 ? 1.381 2.363 27.970 1.00 94.62 95 LYS A C 1
ATOM 774 O O . LYS A 1 95 ? 0.635 2.667 27.044 1.00 94.62 95 LYS A O 1
ATOM 779 N N . GLU A 1 96 ? 2.473 3.056 28.273 1.00 96.12 96 GLU A N 1
ATOM 780 C CA . GLU A 1 96 ? 2.933 4.233 27.532 1.00 96.12 96 GLU A CA 1
ATOM 781 C C . GLU A 1 96 ? 3.404 3.882 26.111 1.00 96.12 96 GLU A C 1
ATOM 783 O O . GLU A 1 96 ? 3.392 4.745 25.242 1.00 96.12 96 GLU A O 1
ATOM 788 N N . GLU A 1 97 ? 3.770 2.622 25.861 1.00 96.19 97 GLU A N 1
ATOM 789 C CA . GLU A 1 97 ? 4.271 2.121 24.576 1.00 96.19 97 GLU A CA 1
ATOM 790 C C . GLU A 1 97 ? 3.146 1.528 23.706 1.00 96.19 97 GLU A C 1
ATOM 792 O O . GLU A 1 97 ? 3.351 1.301 22.517 1.00 96.19 97 GLU A O 1
ATOM 797 N N . TYR A 1 98 ? 1.946 1.284 24.255 1.00 96.44 98 TYR A N 1
ATOM 798 C CA . TYR A 1 98 ? 0.875 0.552 23.559 1.00 96.44 98 TYR A CA 1
ATOM 799 C C . TYR A 1 98 ? 0.512 1.135 22.193 1.00 96.44 98 TYR A C 1
ATOM 801 O O . TYR A 1 98 ? 0.299 0.381 21.246 1.00 96.44 98 TYR A O 1
ATOM 809 N N . ILE A 1 99 ? 0.409 2.463 22.089 1.00 95.31 99 ILE A N 1
ATOM 810 C CA . ILE A 1 99 ? 0.022 3.107 20.830 1.00 95.31 99 ILE A CA 1
ATOM 811 C C . ILE A 1 99 ? 1.104 2.888 19.773 1.00 95.31 99 ILE A C 1
ATOM 813 O O . ILE A 1 99 ? 0.785 2.452 18.669 1.00 95.31 99 ILE A O 1
ATOM 817 N N . ASP A 1 100 ? 2.363 3.136 20.126 1.00 95.81 100 ASP A N 1
ATOM 818 C CA . ASP A 1 100 ? 3.494 3.026 19.205 1.00 95.81 100 ASP A CA 1
ATOM 819 C C . ASP A 1 100 ? 3.702 1.578 18.748 1.00 95.81 100 ASP A C 1
ATOM 821 O O . ASP A 1 100 ? 3.909 1.330 17.561 1.00 95.81 100 ASP A O 1
ATOM 825 N N . GLN A 1 101 ? 3.550 0.610 19.657 1.00 96.69 101 GLN A N 1
ATOM 826 C CA . GLN A 1 101 ? 3.628 -0.814 19.321 1.00 96.69 101 GLN A CA 1
ATOM 827 C C . GLN A 1 101 ? 2.520 -1.227 18.348 1.00 96.69 101 GLN A C 1
ATOM 829 O O . GLN A 1 101 ? 2.793 -1.857 17.329 1.00 96.69 101 GLN A O 1
ATOM 834 N N . VAL A 1 102 ? 1.270 -0.820 18.593 1.00 96.44 102 VAL A N 1
ATOM 835 C CA . VAL A 1 102 ? 0.170 -1.122 17.666 1.00 96.44 102 VAL A CA 1
ATOM 836 C C . VAL A 1 102 ? 0.389 -0.456 16.306 1.00 96.44 102 VAL A C 1
ATOM 838 O O . VAL A 1 102 ? 0.153 -1.103 15.286 1.00 96.44 102 VAL A O 1
ATOM 841 N N . LYS A 1 103 ? 0.876 0.795 16.274 1.00 95.19 103 LYS A N 1
ATOM 842 C CA . LYS A 1 103 ? 1.228 1.501 15.030 1.00 95.19 103 LYS A CA 1
ATOM 843 C C . LYS A 1 103 ? 2.282 0.750 14.220 1.00 95.19 103 LYS A C 1
ATOM 845 O O . LYS A 1 103 ? 2.116 0.603 13.013 1.00 95.19 103 LYS A O 1
ATOM 850 N N . GLN A 1 104 ? 3.316 0.241 14.885 1.00 93.44 104 GLN A N 1
ATOM 851 C CA . GLN A 1 104 ? 4.357 -0.564 14.252 1.00 93.44 104 GLN A CA 1
ATOM 852 C C . GLN A 1 104 ? 3.806 -1.896 13.717 1.00 93.44 104 GLN A C 1
ATOM 854 O O . GLN A 1 104 ? 4.170 -2.327 12.627 1.00 93.44 104 GLN A O 1
ATOM 859 N N . GLU A 1 105 ? 2.912 -2.555 14.458 1.00 94.19 105 GLU A N 1
ATOM 860 C CA . GLU A 1 105 ? 2.344 -3.850 14.066 1.00 94.19 105 GLU A CA 1
ATOM 861 C C . GLU A 1 105 ? 1.438 -3.777 12.834 1.00 94.19 105 GLU A C 1
ATOM 863 O O . GLU A 1 105 ? 1.425 -4.713 12.031 1.00 94.19 105 GLU A O 1
ATOM 868 N N . TYR A 1 106 ? 0.652 -2.704 12.692 1.00 93.62 106 TYR A N 1
ATOM 869 C CA . TYR A 1 106 ? -0.236 -2.546 11.540 1.00 93.62 106 TYR A CA 1
ATOM 870 C C . TYR A 1 106 ? 0.406 -1.816 10.361 1.00 93.62 106 TYR A C 1
ATOM 872 O O . TYR A 1 106 ? -0.275 -1.642 9.347 1.00 93.62 106 TYR A O 1
ATOM 880 N N . GLU A 1 107 ? 1.658 -1.357 10.489 1.00 95.00 107 GLU A N 1
ATOM 881 C CA . GLU A 1 107 ? 2.346 -0.587 9.454 1.00 95.00 107 GLU A CA 1
ATOM 882 C C . GLU A 1 107 ? 2.180 -1.252 8.083 1.00 95.00 107 GLU A C 1
ATOM 884 O O . GLU A 1 107 ? 2.342 -2.466 7.906 1.00 95.00 107 GLU A O 1
ATOM 889 N N . THR A 1 108 ? 1.767 -0.447 7.106 1.00 95.06 108 THR A N 1
ATOM 890 C CA . THR A 1 108 ? 1.377 -0.966 5.802 1.00 95.06 108 THR A CA 1
ATOM 891 C C . THR A 1 108 ? 2.565 -1.607 5.106 1.00 95.06 108 THR A C 1
ATOM 893 O O . THR A 1 108 ? 3.573 -0.975 4.805 1.00 95.06 108 THR A O 1
ATOM 896 N N . ARG A 1 109 ? 2.402 -2.884 4.773 1.00 95.94 109 ARG A N 1
ATOM 897 C CA . ARG A 1 109 ? 3.377 -3.649 4.003 1.00 95.94 109 ARG A CA 1
ATOM 898 C C . ARG A 1 109 ? 3.306 -3.243 2.538 1.00 95.94 109 ARG A C 1
ATOM 900 O O . ARG A 1 109 ? 2.407 -3.692 1.823 1.00 95.94 109 ARG A O 1
ATOM 907 N N . LEU A 1 110 ? 4.248 -2.405 2.118 1.00 97.62 110 LEU A N 1
ATOM 908 C CA . LEU A 1 110 ? 4.300 -1.852 0.772 1.00 97.62 110 LEU A CA 1
ATOM 909 C C . LEU A 1 110 ? 5.485 -2.418 -0.017 1.00 97.62 110 LEU A C 1
ATOM 911 O O . LEU A 1 110 ? 6.643 -2.336 0.395 1.00 97.62 110 LEU A O 1
ATOM 915 N N . HIS A 1 111 ? 5.175 -3.023 -1.155 1.00 98.56 111 HIS A N 1
ATOM 916 C CA . HIS A 1 111 ? 6.128 -3.429 -2.178 1.00 98.56 111 HIS A CA 1
ATOM 917 C C . HIS A 1 111 ? 6.207 -2.333 -3.244 1.00 98.56 111 HIS A C 1
ATOM 919 O O . HIS A 1 111 ? 5.218 -1.653 -3.491 1.00 98.56 111 HIS A O 1
ATOM 925 N N . TYR A 1 112 ? 7.343 -2.172 -3.908 1.00 98.69 112 TYR A N 1
ATOM 926 C CA . TYR A 1 112 ? 7.478 -1.198 -4.991 1.00 98.69 112 TYR A CA 1
ATOM 927 C C . TYR A 1 112 ? 7.864 -1.899 -6.283 1.00 98.69 112 TYR A C 1
ATOM 929 O O . TYR A 1 112 ? 8.732 -2.767 -6.276 1.00 98.69 112 TYR A O 1
ATOM 937 N N . ILE A 1 113 ? 7.227 -1.515 -7.382 1.00 98.81 113 ILE A N 1
ATOM 938 C CA . ILE A 1 113 ? 7.555 -1.942 -8.738 1.00 98.81 113 ILE A CA 1
ATOM 939 C C . ILE A 1 113 ? 8.120 -0.723 -9.464 1.00 98.81 113 ILE A C 1
ATOM 941 O O . ILE A 1 113 ? 7.442 0.298 -9.564 1.00 98.81 113 ILE A O 1
ATOM 945 N N . ILE A 1 114 ? 9.353 -0.830 -9.955 1.00 98.69 114 ILE A N 1
ATOM 946 C CA . ILE A 1 114 ? 10.015 0.202 -10.755 1.00 98.69 114 ILE A CA 1
ATOM 947 C C . ILE A 1 114 ? 10.135 -0.312 -12.186 1.00 98.69 114 ILE A C 1
ATOM 949 O O . ILE A 1 114 ? 10.826 -1.300 -12.427 1.00 98.69 114 ILE A O 1
ATOM 953 N N . ILE A 1 115 ? 9.487 0.348 -13.137 1.00 98.25 115 ILE A N 1
ATOM 954 C CA . ILE A 1 115 ? 9.564 0.014 -14.562 1.00 98.25 115 ILE A CA 1
ATOM 955 C C . ILE A 1 115 ? 10.636 0.896 -15.202 1.00 98.25 115 ILE A C 1
ATOM 957 O O . ILE A 1 115 ? 10.518 2.119 -15.204 1.00 98.25 115 ILE A O 1
ATOM 961 N N . VAL A 1 116 ? 11.694 0.286 -15.732 1.00 97.19 116 VAL A N 1
ATOM 962 C CA . VAL A 1 116 ? 12.762 0.989 -16.459 1.00 97.19 116 VAL A CA 1
ATOM 963 C C . VAL A 1 116 ? 12.425 0.980 -17.943 1.00 97.19 116 VAL A C 1
ATOM 965 O O . VAL A 1 116 ? 12.228 -0.091 -18.517 1.00 97.19 116 VAL A O 1
ATOM 968 N N . GLY A 1 117 ? 12.389 2.153 -18.572 1.00 91.56 117 GLY A N 1
ATOM 969 C CA . GLY A 1 117 ? 11.987 2.311 -19.967 1.00 91.56 117 GLY A CA 1
ATOM 970 C C . GLY A 1 117 ? 10.469 2.358 -20.162 1.00 91.56 117 GLY A C 1
ATOM 971 O O . GLY A 1 117 ? 9.722 2.824 -19.304 1.00 91.56 117 GLY A O 1
ATOM 972 N N . GLY A 1 118 ? 10.009 1.908 -21.328 1.00 78.56 118 GLY A N 1
ATOM 973 C CA . GLY A 1 118 ? 8.606 2.040 -21.742 1.00 78.56 118 GLY A CA 1
ATOM 974 C C . GLY A 1 118 ? 8.374 1.805 -23.232 1.00 78.56 118 GLY A C 1
ATOM 975 O O . GLY A 1 118 ? 7.252 1.531 -23.631 1.00 78.56 118 GLY A O 1
ATOM 976 N N . ASP A 1 119 ? 9.440 1.833 -24.037 1.00 63.62 119 ASP A N 1
ATOM 977 C CA . ASP A 1 119 ? 9.387 1.538 -25.465 1.00 63.62 119 ASP A CA 1
ATOM 978 C C . ASP A 1 119 ? 10.658 0.803 -25.904 1.00 63.62 119 ASP A C 1
ATOM 980 O O . ASP A 1 119 ? 11.688 1.403 -26.218 1.00 63.62 119 ASP A O 1
ATOM 984 N N . ARG A 1 120 ? 10.591 -0.531 -25.966 1.00 70.44 120 ARG A N 1
ATOM 985 C CA . ARG A 1 120 ? 11.540 -1.316 -26.769 1.00 70.44 120 ARG A CA 1
ATOM 986 C C . ARG A 1 120 ? 11.142 -1.199 -28.242 1.00 70.44 120 ARG A C 1
ATOM 988 O O . ARG A 1 120 ? 10.609 -2.148 -28.810 1.00 70.44 120 ARG A O 1
ATOM 995 N N . ASP A 1 121 ? 11.358 -0.031 -28.843 1.00 68.81 121 ASP A N 1
ATOM 996 C CA . ASP A 1 121 ? 11.281 0.101 -30.301 1.00 68.81 121 ASP A CA 1
ATOM 997 C C . ASP A 1 121 ? 12.463 -0.652 -30.929 1.00 68.81 121 ASP A C 1
ATOM 999 O O . ASP A 1 121 ? 13.615 -0.511 -30.499 1.00 68.81 121 ASP A O 1
ATOM 1003 N N . GLU A 1 122 ? 12.169 -1.512 -31.906 1.00 68.00 122 GLU A N 1
ATOM 1004 C CA . GLU A 1 122 ? 13.168 -2.388 -32.501 1.00 68.00 122 GLU A CA 1
ATOM 1005 C C . GLU A 1 122 ? 14.268 -1.609 -33.231 1.00 68.00 122 GLU A C 1
ATOM 1007 O O . GLU A 1 122 ? 15.441 -2.005 -33.185 1.00 68.00 122 GLU A O 1
ATOM 1012 N N . ASP A 1 123 ? 13.901 -0.449 -33.772 1.00 74.31 123 ASP A N 1
ATOM 1013 C CA . ASP A 1 123 ? 14.759 0.426 -34.565 1.00 74.31 123 ASP A CA 1
ATOM 1014 C C . ASP A 1 123 ? 15.544 1.444 -33.715 1.00 74.31 123 ASP A C 1
ATOM 1016 O O . ASP A 1 123 ? 16.362 2.204 -34.242 1.00 74.31 123 ASP A O 1
ATOM 1020 N N . PHE A 1 124 ? 15.345 1.459 -32.391 1.00 78.25 124 PHE A N 1
ATOM 1021 C CA . PHE A 1 124 ? 16.011 2.415 -31.508 1.00 78.25 124 PHE A CA 1
ATOM 1022 C C . PHE A 1 124 ? 17.491 2.069 -31.294 1.00 78.25 124 PHE A C 1
ATOM 1024 O O . PHE A 1 124 ? 17.836 0.977 -30.824 1.00 78.25 124 PHE A O 1
ATOM 1031 N N . VAL A 1 125 ? 18.381 3.015 -31.598 1.00 79.56 125 VAL A N 1
ATOM 1032 C CA . VAL A 1 125 ? 19.825 2.856 -31.393 1.00 79.56 125 VAL A CA 1
ATOM 1033 C C . VAL A 1 125 ? 20.148 3.012 -29.912 1.00 79.56 125 VAL A C 1
ATOM 1035 O O . VAL A 1 125 ? 19.926 4.064 -29.326 1.00 79.56 125 VAL A O 1
ATOM 1038 N N . VAL A 1 126 ? 20.699 1.956 -29.316 1.00 84.94 126 VAL A N 1
ATOM 1039 C CA . VAL A 1 126 ? 21.203 1.985 -27.941 1.00 84.94 126 VAL A CA 1
ATOM 1040 C C . VAL A 1 126 ? 22.636 2.484 -27.974 1.00 84.94 126 VAL A C 1
ATOM 1042 O O . VAL A 1 126 ? 23.526 1.790 -28.470 1.00 84.94 126 VAL A O 1
ATOM 1045 N N . ASP A 1 127 ? 22.856 3.680 -27.452 1.00 90.75 127 ASP A N 1
ATOM 1046 C CA . ASP A 1 127 ? 24.181 4.222 -27.192 1.00 90.75 127 ASP A CA 1
ATOM 1047 C C . ASP A 1 127 ? 24.416 4.392 -25.683 1.00 90.75 127 ASP A C 1
ATOM 1049 O O . ASP A 1 127 ? 23.549 4.114 -24.849 1.00 90.75 127 ASP A O 1
ATOM 1053 N N . ASN A 1 128 ? 25.631 4.805 -25.326 1.00 93.12 128 ASN A N 1
ATOM 1054 C CA . ASN A 1 128 ? 25.991 5.009 -23.925 1.00 93.12 128 ASN A CA 1
ATOM 1055 C C . ASN A 1 128 ? 25.186 6.150 -23.288 1.00 93.12 128 ASN A C 1
ATOM 1057 O O . ASN A 1 128 ? 24.892 6.075 -22.104 1.00 93.12 128 ASN A O 1
ATOM 1061 N N . GLU A 1 129 ? 24.795 7.170 -24.059 1.00 94.00 129 GLU A N 1
ATOM 1062 C CA . GLU A 1 129 ? 24.000 8.289 -23.544 1.00 94.00 129 GLU A CA 1
ATOM 1063 C C . GLU A 1 129 ? 22.602 7.821 -23.122 1.00 94.00 129 GLU A C 1
ATOM 1065 O O . GLU A 1 129 ? 22.125 8.176 -22.044 1.00 94.00 129 GLU A O 1
ATOM 1070 N N . TYR A 1 130 ? 21.963 6.962 -23.919 1.00 92.50 130 TYR A N 1
ATOM 1071 C CA . TYR A 1 130 ? 20.702 6.326 -23.552 1.00 92.50 130 TYR A CA 1
ATOM 1072 C C . TYR A 1 130 ? 20.831 5.490 -22.274 1.00 92.50 130 TYR A C 1
ATOM 1074 O O . TYR A 1 130 ? 19.994 5.612 -21.378 1.00 92.50 130 TYR A O 1
ATOM 1082 N N . ILE A 1 131 ? 21.872 4.655 -22.179 1.00 94.31 131 ILE A N 1
ATOM 1083 C CA . ILE A 1 131 ? 22.109 3.819 -20.993 1.00 94.31 131 ILE A CA 1
ATOM 1084 C C . ILE A 1 131 ? 22.303 4.701 -19.757 1.00 94.31 131 ILE A C 1
ATOM 1086 O O . ILE A 1 131 ? 21.627 4.488 -18.750 1.00 94.31 131 ILE A O 1
ATOM 1090 N N . ASP A 1 132 ? 23.160 5.718 -19.847 1.00 95.50 132 ASP A N 1
ATOM 1091 C CA . ASP A 1 132 ? 23.431 6.647 -18.751 1.00 95.50 132 ASP A CA 1
ATOM 1092 C C . ASP A 1 132 ? 22.153 7.374 -18.311 1.00 95.50 132 ASP A C 1
ATOM 1094 O O . ASP A 1 132 ? 21.879 7.483 -17.114 1.00 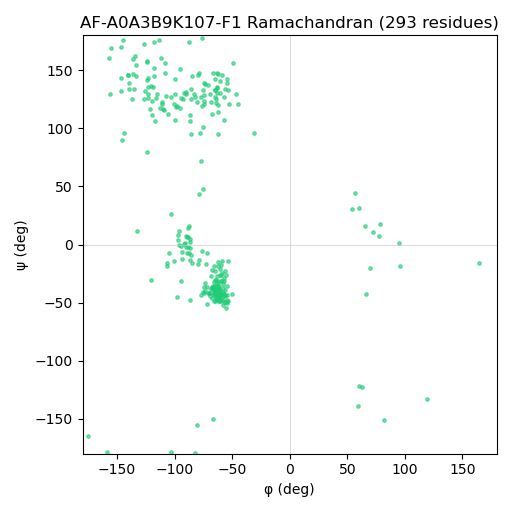95.50 132 ASP A O 1
ATOM 1098 N N . ASN A 1 133 ? 21.319 7.814 -19.257 1.00 95.50 133 ASN A N 1
ATOM 1099 C CA . ASN A 1 133 ? 20.038 8.452 -18.953 1.00 95.50 133 ASN A CA 1
ATOM 1100 C C . ASN A 1 133 ? 19.091 7.507 -18.205 1.00 95.50 133 ASN A C 1
ATOM 1102 O O . ASN A 1 133 ? 18.584 7.876 -17.146 1.00 95.50 133 ASN A O 1
ATOM 1106 N N . GLN A 1 134 ? 18.908 6.275 -18.687 1.00 95.75 134 GLN A N 1
ATOM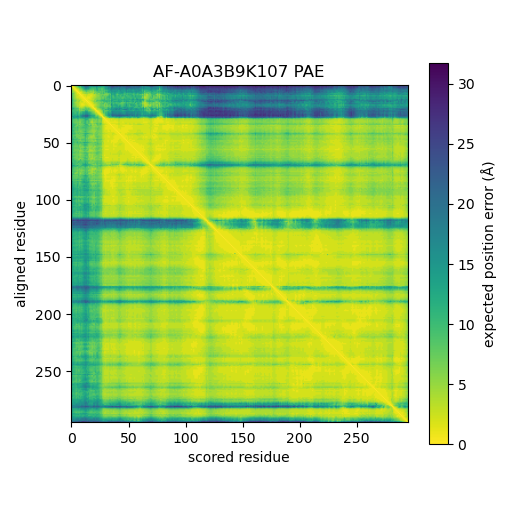 1107 C CA . GLN A 1 134 ? 18.060 5.281 -18.020 1.00 95.75 134 GLN A CA 1
ATOM 1108 C C . GLN A 1 134 ? 18.586 4.901 -16.626 1.00 95.75 134 GLN A C 1
ATOM 1110 O O . GLN A 1 134 ? 17.802 4.688 -15.701 1.00 95.75 134 GLN A O 1
ATOM 1115 N N . MET A 1 135 ? 19.908 4.837 -16.438 1.00 97.25 135 MET A N 1
ATOM 1116 C CA . MET A 1 135 ? 20.501 4.555 -15.126 1.00 97.25 135 MET A CA 1
ATOM 1117 C C . MET A 1 135 ? 20.361 5.728 -14.160 1.00 97.25 135 MET A C 1
ATOM 1119 O O . MET A 1 135 ? 20.102 5.498 -12.980 1.00 97.25 135 MET A O 1
ATOM 1123 N N . ASN A 1 136 ? 20.462 6.968 -14.641 1.00 97.50 136 ASN A N 1
ATOM 1124 C CA . ASN A 1 136 ? 20.187 8.159 -13.837 1.00 97.50 136 ASN A CA 1
ATOM 1125 C C . ASN A 1 136 ? 18.709 8.237 -13.430 1.00 97.50 136 ASN A C 1
ATOM 1127 O O . ASN A 1 136 ? 18.393 8.613 -12.304 1.00 97.50 136 ASN A O 1
ATOM 1131 N N . GLU A 1 137 ? 17.800 7.875 -14.333 1.00 97.88 137 GLU A N 1
ATOM 1132 C CA . GLU A 1 137 ? 16.366 7.780 -14.057 1.00 97.88 137 GLU A CA 1
ATOM 1133 C C . GLU A 1 137 ? 16.061 6.713 -12.999 1.00 97.88 137 GLU A C 1
ATOM 1135 O O . GLU A 1 137 ? 15.358 6.989 -12.024 1.00 97.88 137 GLU A O 1
ATOM 1140 N N . LEU A 1 138 ? 16.640 5.517 -13.139 1.00 98.25 138 LEU A N 1
ATOM 1141 C CA . LEU A 1 138 ? 16.504 4.452 -12.147 1.00 98.25 138 LEU A CA 1
ATOM 1142 C C . LEU A 1 138 ? 17.074 4.870 -10.786 1.00 98.25 138 LEU A C 1
ATOM 1144 O O . LEU A 1 138 ? 16.429 4.628 -9.770 1.00 98.25 138 LEU A O 1
ATOM 1148 N N . ASP A 1 139 ? 18.253 5.498 -10.759 1.00 98.00 139 ASP A N 1
ATOM 1149 C CA . ASP A 1 139 ? 18.911 5.955 -9.529 1.00 98.00 139 ASP A CA 1
ATOM 1150 C C . ASP A 1 139 ? 18.004 6.911 -8.742 1.00 98.00 139 ASP A C 1
ATOM 1152 O O . ASP A 1 139 ? 17.735 6.669 -7.564 1.00 98.00 139 ASP A O 1
ATOM 1156 N N . LYS A 1 140 ? 17.435 7.923 -9.412 1.00 97.69 140 LYS A N 1
ATOM 1157 C CA . LYS A 1 140 ? 16.490 8.874 -8.801 1.00 97.69 140 LYS A CA 1
ATOM 1158 C C . LYS A 1 140 ? 15.298 8.171 -8.158 1.00 97.69 140 LYS A C 1
ATOM 1160 O O . LYS A 1 140 ? 15.032 8.354 -6.969 1.00 97.69 140 LYS A O 1
ATOM 1165 N N . THR A 1 141 ? 14.598 7.334 -8.922 1.00 98.50 141 THR A N 1
ATOM 1166 C CA . THR A 1 141 ? 13.407 6.632 -8.429 1.00 98.50 141 THR A CA 1
ATOM 1167 C C . THR A 1 141 ? 13.763 5.678 -7.291 1.00 98.50 141 THR A C 1
ATOM 1169 O O . THR A 1 141 ? 13.104 5.693 -6.250 1.00 98.50 141 THR A O 1
ATOM 1172 N N . ALA A 1 142 ? 14.836 4.895 -7.436 1.00 97.94 142 ALA A N 1
ATOM 1173 C CA . ALA A 1 142 ? 15.277 3.937 -6.429 1.00 97.94 142 ALA A CA 1
ATOM 1174 C C . ALA A 1 142 ? 15.650 4.621 -5.106 1.00 97.94 142 ALA A C 1
ATOM 1176 O O . ALA A 1 142 ? 15.217 4.161 -4.050 1.00 97.94 142 ALA A O 1
ATOM 1177 N N . TRP A 1 143 ? 16.373 5.746 -5.147 1.00 97.31 143 TRP A N 1
ATOM 1178 C CA . TRP A 1 143 ? 16.685 6.524 -3.946 1.00 97.31 143 TRP A CA 1
ATOM 1179 C C . TRP A 1 143 ? 15.450 7.167 -3.318 1.00 97.31 143 TRP A C 1
ATOM 1181 O O . TRP A 1 143 ? 15.345 7.187 -2.091 1.00 97.31 143 TRP A O 1
ATOM 1191 N N . SER A 1 144 ? 14.498 7.658 -4.118 1.00 97.56 144 SER A N 1
ATOM 1192 C CA . SER A 1 144 ? 13.243 8.212 -3.588 1.00 97.56 144 SER A CA 1
ATOM 1193 C C . SER A 1 144 ? 12.412 7.155 -2.846 1.00 97.56 144 SER A C 1
ATOM 1195 O O . SER A 1 144 ? 11.836 7.446 -1.800 1.00 97.56 144 SER A O 1
ATOM 1197 N N . ILE A 1 145 ? 12.418 5.905 -3.330 1.00 97.31 145 ILE A N 1
ATOM 1198 C CA . ILE A 1 145 ? 11.748 4.759 -2.694 1.00 97.31 145 ILE A CA 1
ATOM 1199 C C . ILE A 1 145 ? 12.525 4.274 -1.467 1.00 97.31 145 ILE A C 1
ATOM 1201 O O . ILE A 1 145 ? 11.931 3.938 -0.445 1.00 97.31 145 ILE A O 1
ATOM 1205 N N . PHE A 1 146 ? 13.855 4.235 -1.544 1.00 96.00 146 PHE A N 1
ATOM 1206 C CA . PHE A 1 146 ? 14.696 3.828 -0.421 1.00 96.00 146 PHE A CA 1
ATOM 1207 C C . PHE A 1 146 ? 14.540 4.762 0.788 1.00 96.00 146 PHE A C 1
ATOM 1209 O O . PHE A 1 146 ? 14.530 4.300 1.925 1.00 96.00 146 PHE A O 1
ATOM 1216 N N . ASN A 1 147 ? 14.391 6.066 0.540 1.00 95.19 147 ASN A N 1
ATOM 1217 C CA . ASN A 1 147 ? 14.293 7.096 1.576 1.00 95.19 147 ASN A CA 1
ATOM 1218 C C . ASN A 1 147 ? 12.858 7.356 2.073 1.00 95.19 147 ASN A C 1
ATOM 1220 O O . ASN A 1 147 ? 12.618 8.370 2.729 1.00 95.19 147 ASN A O 1
ATOM 1224 N N . GLN A 1 148 ? 11.903 6.477 1.763 1.00 94.88 148 GLN A N 1
ATOM 1225 C CA . GLN A 1 148 ? 10.540 6.581 2.283 1.00 94.88 148 GLN A CA 1
ATOM 1226 C C . GLN A 1 148 ? 10.513 6.438 3.807 1.00 94.88 148 GLN A C 1
ATOM 1228 O O . GLN A 1 148 ? 11.290 5.688 4.397 1.00 94.88 148 GLN A O 1
ATOM 1233 N N . SER A 1 149 ? 9.574 7.133 4.446 1.00 90.06 149 SER A N 1
ATOM 1234 C CA . SER A 1 149 ? 9.332 7.027 5.891 1.00 90.06 149 SER A CA 1
ATOM 1235 C C . SER A 1 149 ? 8.921 5.618 6.330 1.00 90.06 149 SER A C 1
ATOM 1237 O O . SER A 1 149 ? 9.330 5.163 7.397 1.00 90.06 149 SER A O 1
ATOM 1239 N N . VAL A 1 150 ? 8.148 4.923 5.493 1.00 91.50 150 VAL A N 1
ATOM 1240 C CA . VAL A 1 150 ? 7.805 3.506 5.654 1.00 91.50 150 VAL A CA 1
ATOM 1241 C C . VAL A 1 150 ? 8.738 2.682 4.774 1.00 91.50 150 VAL A C 1
ATOM 1243 O O . VAL A 1 150 ? 8.748 2.841 3.551 1.00 91.50 150 VAL A O 1
ATOM 1246 N N . SER A 1 151 ? 9.513 1.791 5.396 1.00 92.81 151 SER A N 1
ATOM 1247 C CA . SER A 1 151 ? 10.510 0.986 4.686 1.00 92.81 151 SER A CA 1
ATOM 1248 C C . SER A 1 151 ? 9.837 0.028 3.690 1.00 92.81 151 SER A C 1
ATOM 1250 O O . SER A 1 151 ? 8.883 -0.670 4.053 1.00 92.81 151 SER A O 1
ATOM 1252 N N . PRO A 1 152 ? 10.317 -0.058 2.436 1.00 96.00 152 PRO A N 1
ATOM 1253 C CA . PRO A 1 152 ? 9.780 -1.001 1.466 1.00 96.00 152 PRO A CA 1
ATOM 1254 C C . PRO A 1 152 ? 10.005 -2.452 1.914 1.00 96.00 152 PRO A C 1
ATOM 1256 O O . PRO A 1 152 ? 11.105 -2.850 2.300 1.00 96.00 152 PRO A O 1
ATOM 1259 N N . VAL A 1 153 ? 8.976 -3.293 1.777 1.00 96.69 153 VAL A N 1
ATOM 1260 C CA . VAL A 1 153 ? 9.099 -4.741 2.030 1.00 96.69 153 VAL A CA 1
ATOM 1261 C C . VAL A 1 153 ? 9.970 -5.396 0.960 1.00 96.69 153 VAL A C 1
ATOM 1263 O O . VAL A 1 153 ? 10.794 -6.269 1.253 1.00 96.69 153 VAL A O 1
ATOM 1266 N N . SER A 1 154 ? 9.768 -4.992 -0.293 1.00 97.88 154 SER A N 1
ATOM 1267 C CA . SER A 1 154 ? 10.659 -5.326 -1.395 1.00 97.88 154 SER A CA 1
ATOM 1268 C C . SER A 1 154 ? 10.540 -4.329 -2.540 1.00 97.88 154 SER A C 1
ATOM 1270 O O . SER A 1 154 ? 9.511 -3.668 -2.690 1.00 97.88 154 SER A O 1
ATOM 1272 N N . VAL A 1 155 ? 11.563 -4.299 -3.388 1.00 98.50 155 VAL A N 1
ATOM 1273 C CA . VAL A 1 155 ? 11.599 -3.517 -4.627 1.00 98.50 155 VAL A CA 1
ATOM 1274 C C . VAL A 1 155 ? 11.781 -4.460 -5.816 1.00 98.50 155 VAL A C 1
ATOM 1276 O O . VAL A 1 155 ? 12.717 -5.248 -5.862 1.00 98.50 155 VAL A O 1
ATOM 1279 N N . ILE A 1 156 ? 10.872 -4.422 -6.779 1.00 98.75 156 ILE A N 1
ATOM 1280 C CA . ILE A 1 156 ? 10.922 -5.222 -7.998 1.00 98.75 156 ILE A CA 1
ATOM 1281 C C . ILE A 1 156 ? 11.223 -4.269 -9.148 1.00 98.75 156 ILE A C 1
ATOM 1283 O O . ILE A 1 156 ? 10.423 -3.391 -9.446 1.00 98.75 156 ILE A O 1
ATOM 1287 N N . ILE A 1 157 ? 12.372 -4.430 -9.792 1.00 98.69 157 ILE A N 1
ATOM 1288 C CA . ILE A 1 157 ? 12.778 -3.614 -10.934 1.00 98.69 157 ILE A CA 1
ATOM 1289 C C . ILE A 1 157 ? 12.509 -4.415 -12.204 1.00 98.69 157 ILE A C 1
ATOM 1291 O O . ILE A 1 157 ? 13.037 -5.513 -12.381 1.00 98.69 157 ILE A O 1
ATOM 1295 N N . VAL A 1 158 ? 11.683 -3.873 -13.089 1.00 98.25 158 VAL A N 1
ATOM 1296 C CA . VAL A 1 158 ? 11.325 -4.487 -14.366 1.00 98.25 158 VAL A CA 1
ATOM 1297 C C . VAL A 1 158 ? 12.044 -3.743 -15.478 1.00 98.25 158 VAL A C 1
ATOM 1299 O O . VAL A 1 158 ? 11.762 -2.579 -15.753 1.00 98.25 158 VAL A O 1
ATOM 1302 N N . ASN A 1 159 ? 12.986 -4.418 -16.126 1.00 96.81 159 ASN A N 1
ATOM 1303 C CA . ASN A 1 159 ? 13.668 -3.897 -17.295 1.00 96.81 159 ASN A CA 1
ATOM 1304 C C . ASN A 1 159 ? 12.771 -4.031 -18.532 1.00 96.81 159 ASN A C 1
ATOM 1306 O O . ASN A 1 159 ? 12.758 -5.071 -19.195 1.00 96.81 159 ASN A O 1
ATOM 1310 N N . ASN A 1 160 ? 12.061 -2.952 -18.852 1.00 95.31 160 ASN A N 1
ATOM 1311 C CA . ASN A 1 160 ? 11.334 -2.760 -20.106 1.00 95.31 160 ASN A CA 1
ATOM 1312 C C . ASN A 1 160 ? 12.095 -1.809 -21.058 1.00 95.31 160 ASN A C 1
ATOM 1314 O O . ASN A 1 160 ? 11.522 -1.128 -21.907 1.00 95.31 160 ASN A O 1
ATOM 1318 N N . SER A 1 161 ? 13.420 -1.743 -20.907 1.00 92.88 161 SER A N 1
ATOM 1319 C CA . SER A 1 161 ? 14.336 -0.919 -21.702 1.00 92.88 161 SER A CA 1
ATOM 1320 C C . SER A 1 161 ? 15.331 -1.805 -22.447 1.00 92.88 161 SER A C 1
ATOM 1322 O O . SER A 1 161 ? 15.366 -3.015 -22.228 1.00 92.88 161 SER A O 1
ATOM 1324 N N . ARG A 1 162 ? 16.176 -1.234 -23.309 1.00 91.38 162 ARG A N 1
ATOM 1325 C CA . ARG A 1 162 ? 17.293 -1.978 -23.921 1.00 91.38 162 ARG A CA 1
ATOM 1326 C C . ARG A 1 162 ? 18.591 -1.936 -23.105 1.00 91.38 162 ARG A C 1
ATOM 1328 O O . ARG A 1 162 ? 19.618 -2.414 -23.581 1.00 91.38 162 ARG A O 1
ATOM 1335 N N . VAL A 1 163 ? 18.559 -1.376 -21.897 1.00 93.06 163 VAL A N 1
ATOM 1336 C CA . VAL A 1 163 ? 19.725 -1.362 -21.010 1.00 93.06 163 VAL A CA 1
ATOM 1337 C C . VAL A 1 163 ? 20.103 -2.800 -20.640 1.00 93.06 163 VAL A C 1
ATOM 1339 O O . VAL A 1 163 ? 19.209 -3.590 -20.308 1.00 93.06 163 VAL A O 1
ATOM 1342 N N . PRO A 1 164 ? 21.396 -3.170 -20.677 1.00 93.88 164 PRO A N 1
ATOM 1343 C CA . PRO A 1 164 ? 21.830 -4.479 -20.220 1.00 93.88 164 PRO A CA 1
ATOM 1344 C C . PRO A 1 164 ? 21.405 -4.732 -18.770 1.00 93.88 164 PRO A C 1
ATOM 1346 O O . PRO A 1 164 ? 21.612 -3.914 -17.877 1.00 93.88 164 PRO A O 1
ATOM 1349 N N . GLN A 1 165 ? 20.846 -5.915 -18.511 1.00 94.69 165 GLN A N 1
ATOM 1350 C CA . GLN A 1 165 ? 20.352 -6.283 -17.180 1.00 94.69 165 GLN A CA 1
ATOM 1351 C C . GLN A 1 165 ? 21.437 -6.186 -16.089 1.00 94.69 165 GLN A C 1
ATOM 1353 O O . GLN A 1 165 ? 21.131 -5.922 -14.929 1.00 94.69 165 GLN A O 1
ATOM 1358 N N . PHE A 1 166 ? 22.705 -6.372 -16.465 1.00 96.19 166 PHE A N 1
ATOM 1359 C CA . PHE A 1 166 ? 23.857 -6.244 -15.575 1.00 96.19 166 PHE A CA 1
ATOM 1360 C C . PHE A 1 166 ? 24.029 -4.825 -15.011 1.00 96.19 166 PHE A C 1
ATOM 1362 O O . PHE A 1 166 ? 24.337 -4.682 -13.830 1.00 96.19 166 PHE A O 1
ATOM 1369 N N . ASP A 1 167 ? 23.777 -3.784 -15.806 1.00 96.75 167 ASP A N 1
ATOM 1370 C CA . ASP A 1 167 ? 23.899 -2.394 -15.353 1.00 96.75 167 ASP A CA 1
ATOM 1371 C C . ASP A 1 167 ? 22.793 -2.052 -14.344 1.00 96.75 167 ASP A C 1
ATOM 1373 O O . ASP A 1 167 ? 23.060 -1.492 -13.279 1.00 96.75 167 ASP A O 1
ATOM 1377 N N . ILE A 1 168 ? 21.565 -2.514 -14.611 1.00 97.38 168 ILE A N 1
ATOM 1378 C CA . ILE A 1 168 ? 20.437 -2.413 -13.671 1.00 97.38 168 ILE A CA 1
ATOM 1379 C C . ILE A 1 168 ? 20.752 -3.157 -12.370 1.00 97.38 168 ILE A C 1
ATOM 1381 O O . ILE A 1 168 ? 20.467 -2.653 -11.284 1.00 97.38 168 ILE A O 1
ATOM 1385 N N . TYR A 1 169 ? 21.371 -4.337 -12.463 1.00 96.81 169 TYR A N 1
ATOM 1386 C CA . TYR A 1 169 ? 21.804 -5.112 -11.302 1.00 96.81 169 TYR A CA 1
ATOM 1387 C C . TYR A 1 169 ? 22.812 -4.351 -10.450 1.00 96.81 169 TYR A C 1
ATOM 1389 O O . TYR A 1 169 ? 22.623 -4.229 -9.240 1.00 96.81 169 TYR A O 1
ATOM 1397 N N . HIS A 1 170 ? 23.846 -3.789 -11.073 1.00 96.19 170 HIS A N 1
ATOM 1398 C CA . HIS A 1 170 ? 24.823 -2.967 -10.371 1.00 96.19 170 HIS A CA 1
ATOM 1399 C C . HIS A 1 170 ? 24.177 -1.777 -9.671 1.00 96.19 170 HIS A C 1
ATOM 1401 O O . HIS A 1 170 ? 24.412 -1.571 -8.480 1.00 96.19 170 HIS A O 1
ATOM 1407 N N . LYS A 1 171 ? 23.307 -1.052 -10.376 1.00 96.19 171 LYS A N 1
ATOM 1408 C CA . LYS A 1 171 ? 22.604 0.101 -9.818 1.00 96.19 171 LYS A CA 1
ATOM 1409 C C . LYS A 1 171 ? 21.706 -0.283 -8.639 1.00 96.19 171 LYS A C 1
ATOM 1411 O O . LYS A 1 171 ? 21.756 0.357 -7.593 1.00 96.19 171 LYS A O 1
ATOM 1416 N N . ALA A 1 172 ? 20.930 -1.358 -8.759 1.00 95.94 172 ALA A N 1
ATOM 1417 C CA . ALA A 1 172 ? 20.086 -1.843 -7.669 1.00 95.94 172 ALA A CA 1
ATOM 1418 C C . ALA A 1 172 ? 20.910 -2.237 -6.433 1.00 95.94 172 ALA A C 1
ATOM 1420 O O . ALA A 1 172 ? 20.524 -1.921 -5.308 1.00 95.94 172 ALA A O 1
ATOM 1421 N N . HIS A 1 173 ? 22.068 -2.875 -6.636 1.00 95.56 173 HIS A N 1
ATOM 1422 C CA . HIS A 1 173 ? 22.980 -3.227 -5.550 1.00 95.56 173 HIS A CA 1
ATOM 1423 C C . HIS A 1 173 ? 23.550 -2.000 -4.829 1.00 95.56 173 HIS A C 1
ATOM 1425 O O . HIS A 1 173 ? 23.658 -2.004 -3.603 1.00 95.56 173 HIS A O 1
ATOM 1431 N N . GLU A 1 174 ? 23.894 -0.937 -5.558 1.00 94.88 174 GLU A N 1
ATOM 1432 C CA . GLU A 1 174 ? 24.389 0.306 -4.954 1.00 94.88 174 GLU A CA 1
ATOM 1433 C C . GLU A 1 174 ? 23.389 0.912 -3.960 1.00 94.88 174 GLU A C 1
ATOM 1435 O O . GLU A 1 174 ? 23.807 1.418 -2.916 1.00 94.88 174 GLU A O 1
ATOM 1440 N N . VAL A 1 175 ? 22.090 0.817 -4.265 1.00 95.31 175 VAL A N 1
ATOM 1441 C CA . VAL A 1 175 ? 21.011 1.385 -3.445 1.00 95.31 175 VAL A CA 1
ATOM 1442 C C . VAL A 1 175 ? 20.568 0.422 -2.337 1.00 95.31 175 VAL A C 1
ATOM 1444 O O . VAL A 1 175 ? 20.471 0.821 -1.177 1.00 95.31 175 VAL A O 1
ATOM 1447 N N . PHE A 1 176 ? 20.318 -0.852 -2.656 1.00 95.06 176 PHE A N 1
ATOM 1448 C CA . PHE A 1 176 ? 19.583 -1.760 -1.765 1.00 95.06 176 PHE A CA 1
ATOM 1449 C C . PHE A 1 176 ? 20.435 -2.834 -1.067 1.00 95.06 176 PHE A C 1
ATOM 1451 O O . PHE A 1 176 ? 20.003 -3.361 -0.044 1.00 95.06 176 PHE A O 1
ATOM 1458 N N . ASP A 1 177 ? 21.645 -3.160 -1.532 1.00 87.50 177 ASP A N 1
ATOM 1459 C CA . ASP A 1 177 ? 22.397 -4.337 -1.039 1.00 87.50 177 ASP A CA 1
ATOM 1460 C C . ASP A 1 177 ? 22.888 -4.205 0.410 1.00 87.50 177 ASP A C 1
ATOM 1462 O O . ASP A 1 177 ? 23.039 -5.183 1.138 1.00 87.50 177 ASP A O 1
ATOM 1466 N N . LYS A 1 178 ? 23.112 -2.973 0.875 1.00 82.75 178 LYS A N 1
ATOM 1467 C CA . LYS A 1 178 ? 23.547 -2.701 2.258 1.00 82.75 178 LYS A CA 1
ATOM 1468 C C . LYS A 1 178 ? 22.378 -2.567 3.233 1.00 82.75 178 LYS A C 1
ATOM 1470 O O . LYS A 1 178 ? 22.538 -2.020 4.324 1.00 82.75 178 LYS A O 1
ATOM 1475 N N . THR A 1 179 ? 21.201 -3.025 2.829 1.00 86.19 179 THR A N 1
ATOM 1476 C CA . THR A 1 179 ? 19.935 -2.757 3.507 1.00 86.19 179 THR A CA 1
ATOM 1477 C C . THR A 1 179 ? 19.215 -4.071 3.813 1.00 86.19 179 THR A C 1
ATOM 1479 O O . THR A 1 179 ? 19.636 -5.148 3.401 1.00 86.19 179 THR A O 1
ATOM 1482 N N . HIS A 1 180 ? 18.123 -4.000 4.572 1.00 87.69 180 HIS A N 1
ATOM 1483 C CA . HIS A 1 180 ? 17.248 -5.150 4.820 1.00 87.69 180 HIS A CA 1
ATOM 1484 C C . HIS A 1 180 ? 16.168 -5.314 3.732 1.00 87.69 180 HIS A C 1
ATOM 1486 O O . HIS A 1 180 ? 15.331 -6.215 3.830 1.00 87.69 180 HIS A O 1
ATOM 1492 N N . VAL A 1 181 ? 16.174 -4.450 2.711 1.00 94.12 181 VAL A N 1
ATOM 1493 C CA . VAL A 1 181 ? 15.182 -4.425 1.636 1.00 94.12 181 VAL A CA 1
ATOM 1494 C C . VAL A 1 181 ? 15.523 -5.502 0.615 1.00 94.12 181 VAL A C 1
ATOM 1496 O O . VAL A 1 181 ? 16.602 -5.515 0.026 1.00 94.12 181 VAL A O 1
ATOM 1499 N N . LYS A 1 182 ? 14.583 -6.417 0.377 1.00 95.69 182 LYS A N 1
ATOM 1500 C CA . LYS A 1 182 ? 14.722 -7.419 -0.685 1.00 95.69 182 LYS A CA 1
ATOM 1501 C C . LYS A 1 182 ? 14.497 -6.755 -2.032 1.00 95.69 182 LYS A C 1
ATOM 1503 O O . LYS A 1 182 ? 13.541 -5.995 -2.172 1.00 95.69 182 LYS A O 1
ATOM 1508 N N . PHE A 1 183 ? 15.287 -7.103 -3.038 1.00 97.31 183 PHE A N 1
ATOM 1509 C CA . PHE A 1 183 ? 15.008 -6.653 -4.393 1.00 97.31 183 PHE A CA 1
ATOM 1510 C C . PHE A 1 183 ? 15.109 -7.767 -5.427 1.00 97.31 183 PHE A C 1
ATOM 1512 O O . PHE A 1 183 ? 15.782 -8.778 -5.225 1.00 97.31 183 PHE A O 1
ATOM 1519 N N . TYR A 1 184 ? 14.386 -7.571 -6.525 1.00 97.81 184 TYR A N 1
ATOM 1520 C CA . TYR A 1 184 ? 14.276 -8.496 -7.645 1.00 97.81 184 TYR A CA 1
ATOM 1521 C C . TYR A 1 184 ? 14.446 -7.718 -8.940 1.00 97.81 184 TYR A C 1
ATOM 1523 O O . TYR A 1 184 ? 14.005 -6.575 -9.030 1.00 97.81 184 TYR A O 1
ATOM 1531 N N . ILE A 1 185 ? 15.062 -8.338 -9.943 1.00 97.94 185 ILE A N 1
ATOM 1532 C CA . ILE A 1 185 ? 15.248 -7.729 -11.260 1.00 97.94 185 ILE A CA 1
ATOM 1533 C C . ILE A 1 185 ? 14.703 -8.684 -12.306 1.00 97.94 185 ILE A C 1
ATOM 1535 O O . ILE A 1 185 ? 15.103 -9.847 -12.362 1.00 97.94 185 ILE A O 1
ATOM 1539 N N . LEU A 1 186 ? 13.799 -8.175 -13.130 1.00 97.56 186 LEU A N 1
ATOM 1540 C CA . LEU A 1 186 ? 13.149 -8.902 -14.210 1.00 97.56 186 LEU A CA 1
ATOM 1541 C C . LEU A 1 186 ? 13.494 -8.245 -15.543 1.00 97.56 186 LEU A C 1
ATOM 1543 O O . LEU A 1 186 ? 13.741 -7.044 -15.600 1.00 97.56 186 LEU A O 1
ATOM 1547 N N . ASP A 1 187 ? 13.506 -9.031 -16.609 1.00 95.56 187 ASP A N 1
ATOM 1548 C CA . ASP A 1 187 ? 13.677 -8.551 -17.978 1.00 95.56 187 ASP A CA 1
ATOM 1549 C C . ASP A 1 187 ? 12.474 -9.017 -18.793 1.00 95.56 187 ASP A C 1
ATOM 1551 O O . ASP A 1 187 ? 12.163 -10.209 -18.805 1.00 95.56 187 ASP A O 1
ATOM 1555 N N . MET A 1 188 ? 11.795 -8.080 -19.454 1.00 94.00 188 MET A N 1
ATOM 1556 C CA . MET A 1 188 ? 10.609 -8.393 -20.251 1.00 94.00 188 MET A CA 1
ATOM 1557 C C . MET A 1 188 ? 10.934 -9.132 -21.554 1.00 94.00 188 MET A C 1
ATOM 1559 O O . MET A 1 188 ? 10.050 -9.718 -22.170 1.00 94.00 188 MET A O 1
ATOM 1563 N N . GLY A 1 189 ? 12.187 -9.118 -22.018 1.00 85.38 189 GLY A N 1
ATOM 1564 C CA . GLY A 1 189 ? 12.612 -9.806 -23.243 1.00 85.38 189 GLY A CA 1
ATOM 1565 C C . GLY A 1 189 ? 12.078 -9.208 -24.559 1.00 85.38 189 GLY A C 1
ATOM 1566 O O . GLY A 1 189 ? 12.711 -9.390 -25.594 1.00 85.38 189 GLY A O 1
ATOM 1567 N N . GLY A 1 190 ? 10.999 -8.420 -24.537 1.00 84.44 190 GLY A N 1
ATOM 1568 C CA . GLY A 1 190 ? 10.377 -7.797 -25.709 1.00 84.44 190 GLY A CA 1
ATOM 1569 C C . GLY A 1 190 ? 9.516 -6.583 -25.356 1.00 84.44 190 GLY A C 1
ATOM 1570 O O . GLY A 1 190 ? 9.449 -6.183 -24.193 1.00 84.44 190 GLY A O 1
ATOM 1571 N N . LYS A 1 191 ? 8.886 -5.976 -26.371 1.00 83.62 191 LYS A N 1
ATOM 1572 C CA . LYS A 1 191 ? 7.977 -4.841 -26.175 1.00 83.62 191 LYS A CA 1
ATOM 1573 C C . LYS A 1 191 ? 6.789 -5.282 -25.324 1.00 83.62 191 LYS A C 1
ATOM 1575 O O . LYS A 1 191 ? 6.064 -6.190 -25.716 1.00 83.62 191 LYS A O 1
ATOM 1580 N N . SER A 1 192 ? 6.632 -4.621 -24.188 1.00 92.25 192 SER A N 1
ATOM 1581 C CA . SER A 1 192 ? 5.576 -4.871 -23.212 1.00 92.25 192 SER A CA 1
ATOM 1582 C C . SER A 1 192 ? 5.027 -3.529 -22.755 1.00 92.25 192 SER A C 1
ATOM 1584 O O . SER A 1 192 ? 5.785 -2.553 -22.708 1.00 92.25 192 SER A O 1
ATOM 1586 N N . ASP A 1 193 ? 3.739 -3.458 -22.447 1.00 94.25 193 ASP A N 1
ATOM 1587 C CA . ASP A 1 193 ? 3.184 -2.256 -21.832 1.00 94.25 193 ASP A CA 1
ATOM 1588 C C . ASP A 1 193 ? 3.425 -2.237 -20.308 1.00 94.25 193 ASP A C 1
ATOM 1590 O O . ASP A 1 193 ? 4.079 -3.118 -19.736 1.00 94.25 193 ASP A O 1
ATOM 1594 N N . ASP A 1 194 ? 2.948 -1.190 -19.636 1.00 95.81 194 ASP A N 1
ATOM 1595 C CA . ASP A 1 194 ? 3.124 -1.048 -18.189 1.00 95.81 194 ASP A CA 1
ATOM 1596 C C . ASP A 1 194 ? 2.373 -2.136 -17.402 1.00 95.81 194 ASP A C 1
ATOM 1598 O O . ASP A 1 194 ? 2.843 -2.572 -16.350 1.00 95.81 194 ASP A O 1
ATOM 1602 N N . TYR A 1 195 ? 1.229 -2.605 -17.907 1.00 96.81 195 TYR A N 1
ATOM 1603 C CA . TYR A 1 195 ? 0.412 -3.625 -17.253 1.00 96.81 195 TYR A CA 1
ATOM 1604 C C . TYR A 1 195 ? 1.053 -5.009 -17.354 1.00 96.81 195 TYR A C 1
ATOM 1606 O O . TYR A 1 195 ? 1.102 -5.728 -16.353 1.00 96.81 195 TYR A O 1
ATOM 1614 N N . ASP A 1 196 ? 1.634 -5.336 -18.508 1.00 96.38 196 ASP A N 1
ATOM 1615 C CA . ASP A 1 196 ? 2.456 -6.531 -18.703 1.00 96.38 196 ASP A CA 1
ATOM 1616 C C . ASP A 1 196 ? 3.633 -6.557 -17.712 1.00 96.38 196 ASP A C 1
ATOM 1618 O O . ASP A 1 196 ? 3.933 -7.589 -17.105 1.00 96.38 196 ASP A O 1
ATOM 1622 N N . CYS A 1 197 ? 4.288 -5.408 -17.504 1.00 97.38 197 CYS A N 1
ATOM 1623 C CA . CYS A 1 197 ? 5.388 -5.273 -16.547 1.00 97.38 197 CYS A CA 1
ATOM 1624 C C . CYS A 1 197 ? 4.927 -5.511 -15.101 1.00 97.38 197 CYS A C 1
ATOM 1626 O O . CYS A 1 197 ? 5.618 -6.186 -14.332 1.00 97.38 197 CYS A O 1
ATOM 1628 N N . ILE A 1 198 ? 3.762 -4.974 -14.724 1.00 98.31 198 ILE A N 1
ATOM 1629 C CA . ILE A 1 198 ? 3.171 -5.174 -13.392 1.00 98.31 198 ILE A CA 1
ATOM 1630 C C . ILE A 1 198 ? 2.846 -6.653 -13.168 1.00 98.31 198 ILE A C 1
ATOM 1632 O O . ILE A 1 198 ? 3.207 -7.206 -12.127 1.00 98.31 198 ILE A O 1
ATOM 1636 N N . ASP A 1 199 ? 2.210 -7.308 -14.138 1.00 98.25 199 ASP A N 1
ATOM 1637 C CA . ASP A 1 199 ? 1.835 -8.720 -14.039 1.00 98.25 199 ASP A CA 1
ATOM 1638 C C . ASP A 1 199 ? 3.073 -9.632 -13.993 1.00 98.25 199 ASP A C 1
ATOM 1640 O O . ASP A 1 199 ? 3.103 -10.595 -13.223 1.00 98.25 199 ASP A O 1
ATOM 1644 N N . ALA A 1 200 ? 4.137 -9.300 -14.733 1.00 98.00 200 ALA A N 1
ATOM 1645 C CA . ALA A 1 200 ? 5.418 -10.005 -14.665 1.00 98.00 200 ALA A CA 1
ATOM 1646 C C . ALA A 1 200 ? 6.123 -9.830 -13.307 1.00 98.00 200 ALA A C 1
ATOM 1648 O O . ALA A 1 200 ? 6.758 -10.764 -12.808 1.00 98.00 200 ALA A O 1
ATOM 1649 N N . ALA A 1 201 ? 6.002 -8.652 -12.686 1.00 98.44 201 ALA A N 1
ATOM 1650 C CA . ALA A 1 201 ? 6.545 -8.360 -11.360 1.00 98.44 201 ALA A CA 1
ATOM 1651 C C . ALA A 1 201 ? 5.768 -9.026 -10.219 1.00 98.44 201 ALA A C 1
ATOM 1653 O O . ALA A 1 201 ? 6.366 -9.415 -9.208 1.00 98.44 201 ALA A O 1
ATOM 1654 N N . PHE A 1 202 ? 4.453 -9.181 -10.381 1.00 98.56 202 PHE A N 1
ATOM 1655 C CA . PHE A 1 202 ? 3.530 -9.594 -9.328 1.00 98.56 202 PHE A CA 1
ATOM 1656 C C . PHE A 1 202 ? 3.880 -10.906 -8.595 1.00 98.56 202 PHE A C 1
ATOM 1658 O O . PHE A 1 202 ? 3.687 -10.957 -7.380 1.00 98.56 202 PHE A O 1
ATOM 1665 N N . PRO A 1 203 ? 4.449 -11.957 -9.221 1.00 98.31 203 PRO A N 1
ATOM 1666 C CA . PRO A 1 203 ? 4.882 -13.158 -8.501 1.00 98.31 203 PRO A CA 1
ATOM 1667 C C . PRO A 1 203 ? 5.885 -12.899 -7.366 1.00 98.31 203 PRO A C 1
ATOM 1669 O O . PRO A 1 203 ? 5.982 -13.709 -6.446 1.00 98.31 203 PRO A O 1
ATOM 1672 N N . ASN A 1 204 ? 6.616 -11.778 -7.413 1.00 98.19 204 ASN A N 1
ATOM 1673 C CA . ASN A 1 204 ? 7.554 -11.355 -6.369 1.00 98.19 204 ASN A CA 1
ATOM 1674 C C . ASN A 1 204 ? 6.923 -10.389 -5.345 1.00 98.19 204 ASN A C 1
ATOM 1676 O O . ASN A 1 204 ? 7.583 -9.986 -4.386 1.00 98.19 204 ASN A O 1
ATOM 1680 N N . VAL A 1 205 ? 5.648 -10.027 -5.518 1.00 98.06 205 VAL A N 1
ATOM 1681 C CA . VAL A 1 205 ? 4.875 -9.217 -4.571 1.00 98.06 205 VAL A CA 1
ATOM 1682 C C . VAL A 1 205 ? 4.258 -10.130 -3.509 1.00 98.06 205 VAL A C 1
ATOM 1684 O O . VAL A 1 205 ? 3.562 -11.105 -3.800 1.00 98.06 205 VAL A O 1
ATOM 1687 N N . GLY A 1 206 ? 4.528 -9.811 -2.243 1.00 96.62 206 GLY A N 1
ATOM 1688 C CA . GLY A 1 206 ? 4.014 -10.546 -1.090 1.00 96.62 206 GLY A CA 1
ATOM 1689 C C . GLY A 1 206 ? 2.574 -10.174 -0.728 1.00 96.62 206 GLY A C 1
ATOM 1690 O O . GLY A 1 206 ? 1.780 -9.725 -1.550 1.00 96.62 206 GLY A O 1
ATOM 1691 N N . ASN A 1 207 ? 2.214 -10.383 0.539 1.00 96.19 207 ASN A N 1
ATOM 1692 C CA . ASN A 1 207 ? 0.945 -9.892 1.079 1.00 96.19 207 ASN A CA 1
ATOM 1693 C C . ASN A 1 207 ? 1.059 -8.403 1.431 1.00 96.19 207 ASN A C 1
ATOM 1695 O O . ASN A 1 207 ? 2.095 -7.972 1.936 1.00 96.19 207 ASN A O 1
ATOM 1699 N N . GLY A 1 208 ? -0.036 -7.662 1.260 1.00 96.62 208 GLY A N 1
ATOM 1700 C CA . GLY A 1 208 ? -0.098 -6.221 1.496 1.00 96.62 208 GLY A CA 1
ATOM 1701 C C . GLY A 1 208 ? -0.467 -5.485 0.215 1.00 96.62 208 GLY A C 1
ATOM 1702 O O . GLY A 1 208 ? -1.396 -5.898 -0.487 1.00 96.62 208 GLY A O 1
ATOM 1703 N N . TYR A 1 209 ? 0.276 -4.426 -0.080 1.00 98.56 209 TYR A N 1
ATOM 1704 C CA . TYR A 1 209 ? 0.078 -3.566 -1.241 1.00 98.56 209 TYR A CA 1
ATOM 1705 C C . TYR A 1 209 ? 1.346 -3.491 -2.081 1.00 98.56 209 TYR A C 1
ATOM 1707 O O . TYR A 1 209 ? 2.447 -3.697 -1.571 1.00 98.56 209 TYR A O 1
ATOM 1715 N N . TYR A 1 210 ? 1.198 -3.162 -3.357 1.00 98.69 210 TYR A N 1
ATOM 1716 C CA . TYR A 1 210 ? 2.312 -2.730 -4.189 1.00 98.69 210 TYR A CA 1
ATOM 1717 C C . TYR A 1 210 ? 2.032 -1.353 -4.778 1.00 98.69 210 TYR A C 1
ATOM 1719 O O . TYR A 1 210 ? 0.888 -1.059 -5.117 1.00 98.69 210 TYR A O 1
ATOM 1727 N N . ALA A 1 211 ? 3.075 -0.537 -4.889 1.00 98.56 211 ALA A N 1
ATOM 1728 C CA . ALA A 1 211 ? 3.077 0.736 -5.589 1.00 98.56 211 ALA A CA 1
ATOM 1729 C C . ALA A 1 211 ? 3.883 0.626 -6.888 1.00 98.56 211 ALA A C 1
ATOM 1731 O O . ALA A 1 211 ? 4.863 -0.121 -6.934 1.00 98.56 211 ALA A O 1
ATOM 1732 N N . VAL A 1 212 ? 3.498 1.361 -7.928 1.00 98.62 212 VAL A N 1
ATOM 1733 C CA . VAL A 1 212 ? 4.154 1.317 -9.244 1.00 98.62 212 VAL A CA 1
ATOM 1734 C C . VAL A 1 212 ? 4.719 2.683 -9.610 1.00 98.62 212 VAL A C 1
ATOM 1736 O O . VAL A 1 212 ? 4.050 3.703 -9.456 1.00 98.62 212 VAL A O 1
ATOM 1739 N N . PHE A 1 213 ? 5.949 2.691 -10.115 1.00 98.50 213 PHE A N 1
ATOM 1740 C CA . PHE A 1 213 ? 6.644 3.877 -10.600 1.00 98.50 213 PHE A CA 1
ATOM 1741 C C . PHE A 1 213 ? 7.442 3.546 -11.859 1.00 98.50 213 PHE A C 1
ATOM 1743 O O . PHE A 1 213 ? 7.998 2.456 -11.987 1.00 98.50 213 PHE A O 1
ATOM 1750 N N . LYS A 1 214 ? 7.539 4.496 -12.781 1.00 98.00 214 LYS A N 1
ATOM 1751 C CA . LYS A 1 214 ? 8.528 4.482 -13.855 1.00 98.00 214 LYS A CA 1
ATOM 1752 C C . LYS A 1 214 ? 9.834 5.079 -13.353 1.00 98.00 214 LYS A C 1
ATOM 1754 O O . LYS A 1 214 ? 9.835 6.011 -12.547 1.00 98.00 214 LYS A O 1
ATOM 1759 N N . ALA A 1 215 ? 10.944 4.543 -13.845 1.00 97.88 215 ALA A N 1
ATOM 1760 C CA . ALA A 1 215 ? 12.253 5.144 -13.658 1.00 97.88 215 ALA A CA 1
ATOM 1761 C C . ALA A 1 215 ? 12.226 6.605 -14.142 1.00 97.88 215 ALA A C 1
ATOM 1763 O O . ALA A 1 215 ? 11.617 6.920 -15.161 1.00 97.88 215 ALA A O 1
ATOM 1764 N N . GLY A 1 216 ? 12.865 7.494 -13.385 1.00 97.38 216 GLY A N 1
ATOM 1765 C CA . GLY A 1 216 ? 12.875 8.937 -13.625 1.00 97.38 216 GLY A CA 1
ATOM 1766 C C . GLY A 1 216 ? 11.830 9.694 -12.813 1.00 97.38 216 GLY A C 1
ATOM 1767 O O . GLY A 1 216 ? 11.994 10.895 -12.600 1.00 97.38 216 GLY A O 1
ATOM 1768 N N . HIS A 1 217 ? 10.813 8.999 -12.300 1.00 97.81 217 HIS A N 1
ATOM 1769 C CA . HIS A 1 217 ? 9.813 9.581 -11.415 1.00 97.81 217 HIS A CA 1
ATOM 1770 C C . HIS A 1 217 ? 10.213 9.433 -9.951 1.00 97.81 217 HIS A C 1
ATOM 1772 O O . HIS A 1 217 ? 10.541 8.335 -9.500 1.00 97.81 217 HIS A O 1
ATOM 1778 N N . GLU A 1 218 ? 10.166 10.521 -9.192 1.00 96.88 218 GLU A N 1
ATOM 1779 C CA . GLU A 1 218 ? 10.460 10.503 -7.759 1.00 96.88 218 GLU A CA 1
ATOM 1780 C C . GLU A 1 218 ? 9.159 10.352 -6.965 1.00 96.88 218 GLU A C 1
ATOM 1782 O O . GLU A 1 218 ? 8.205 11.115 -7.139 1.00 96.88 218 GLU A O 1
ATOM 1787 N N . ALA A 1 219 ? 9.115 9.351 -6.086 1.00 94.56 219 ALA A N 1
ATOM 1788 C CA . ALA A 1 219 ? 8.042 9.239 -5.112 1.00 94.56 219 ALA A CA 1
ATOM 1789 C C . ALA A 1 219 ? 8.209 10.339 -4.053 1.00 94.56 219 ALA A C 1
ATOM 1791 O O . ALA A 1 219 ? 9.317 10.573 -3.564 1.00 94.56 219 ALA A O 1
ATOM 1792 N N . ASP A 1 220 ? 7.112 10.991 -3.663 1.00 92.69 220 ASP A N 1
ATOM 1793 C CA . ASP A 1 220 ? 7.101 11.892 -2.504 1.00 92.69 220 ASP A CA 1
ATOM 1794 C C . ASP A 1 220 ? 7.656 11.143 -1.281 1.00 92.69 220 ASP A C 1
ATOM 1796 O O . ASP A 1 220 ? 7.241 10.018 -1.023 1.00 92.69 220 ASP A O 1
ATOM 1800 N N . LEU A 1 221 ? 8.580 11.737 -0.517 1.00 90.44 221 LEU A N 1
ATOM 1801 C CA . LEU A 1 221 ? 9.183 11.124 0.681 1.00 90.44 221 LEU A CA 1
ATOM 1802 C C . LEU A 1 221 ? 8.144 10.665 1.718 1.00 90.44 221 LEU A C 1
ATOM 1804 O O . LEU A 1 221 ? 8.408 9.764 2.515 1.00 90.44 221 LEU A O 1
ATOM 1808 N N . SER A 1 222 ? 6.975 11.304 1.712 1.00 91.94 222 SER A N 1
ATOM 1809 C CA . SER A 1 222 ? 5.845 10.993 2.583 1.00 91.94 222 SER A CA 1
ATOM 1810 C C . SER A 1 222 ? 4.853 9.992 1.981 1.00 91.94 222 SER A C 1
ATOM 1812 O O . SER A 1 222 ? 3.870 9.667 2.638 1.00 91.94 222 SER A O 1
ATOM 1814 N N . PHE A 1 223 ? 5.078 9.478 0.767 1.00 94.50 223 PHE A N 1
ATOM 1815 C CA . PHE A 1 223 ? 4.139 8.602 0.056 1.00 94.50 223 PHE A CA 1
ATOM 1816 C C . PHE A 1 223 ? 3.737 7.377 0.889 1.00 94.50 223 PHE A C 1
ATOM 1818 O O . PHE A 1 223 ? 2.546 7.110 1.069 1.00 94.50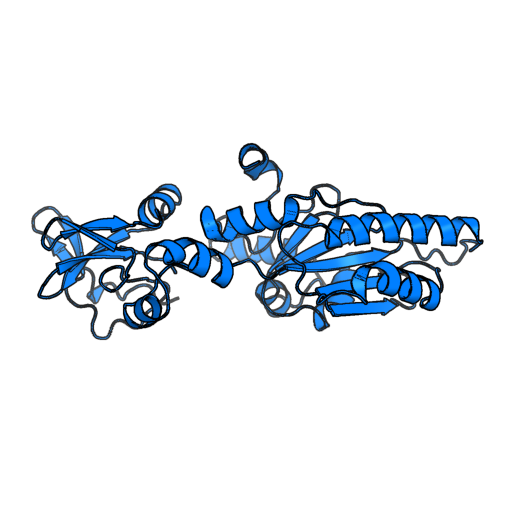 223 PHE A O 1
ATOM 1825 N N . GLY A 1 224 ? 4.722 6.664 1.446 1.00 94.19 224 GLY A N 1
ATOM 1826 C CA . GLY A 1 224 ? 4.473 5.494 2.290 1.00 94.19 224 GLY A CA 1
ATOM 1827 C C . GLY A 1 224 ? 3.673 5.823 3.556 1.00 94.19 224 GLY A C 1
ATOM 1828 O O . GLY A 1 224 ? 2.728 5.106 3.888 1.00 94.19 224 GLY A O 1
ATOM 1829 N N . ASP A 1 225 ? 4.003 6.926 4.235 1.00 94.38 225 ASP A N 1
ATOM 1830 C CA . ASP A 1 225 ? 3.297 7.364 5.449 1.00 94.38 225 ASP A CA 1
ATOM 1831 C C . ASP A 1 225 ? 1.878 7.855 5.153 1.00 94.38 225 ASP A C 1
ATOM 1833 O O . ASP A 1 225 ? 0.935 7.424 5.815 1.00 94.38 225 ASP A O 1
ATOM 1837 N N . LYS A 1 226 ? 1.694 8.657 4.097 1.00 94.75 226 LYS A N 1
ATOM 1838 C CA . LYS A 1 226 ? 0.377 9.096 3.613 1.00 94.75 226 LYS A CA 1
ATOM 1839 C C . LYS A 1 226 ? -0.533 7.898 3.360 1.00 94.75 226 LYS A C 1
ATOM 1841 O O . LYS A 1 226 ? -1.659 7.859 3.859 1.00 94.75 226 LYS A O 1
ATOM 1846 N N . PHE A 1 227 ? -0.036 6.890 2.640 1.00 95.75 227 PHE A N 1
ATOM 1847 C CA . PHE A 1 227 ? -0.806 5.677 2.377 1.00 95.75 227 PHE A CA 1
ATOM 1848 C C . PHE A 1 227 ? -1.088 4.878 3.655 1.00 95.75 227 PHE A C 1
ATOM 1850 O O . PHE A 1 227 ? -2.215 4.435 3.883 1.00 95.75 227 PHE A O 1
ATOM 1857 N N . ASN A 1 228 ? -0.086 4.730 4.524 1.00 95.75 228 ASN A N 1
ATOM 1858 C CA . ASN A 1 228 ? -0.239 4.034 5.794 1.00 95.75 228 ASN A CA 1
ATOM 1859 C C . ASN A 1 228 ? -1.291 4.700 6.688 1.00 95.75 228 ASN A C 1
ATOM 1861 O O . ASN A 1 228 ? -2.161 4.015 7.226 1.00 95.75 228 ASN A O 1
ATOM 1865 N N . ARG A 1 229 ? -1.259 6.029 6.807 1.00 94.62 229 ARG A N 1
ATOM 1866 C CA . ARG A 1 229 ? -2.247 6.818 7.544 1.00 94.62 229 ARG A CA 1
ATOM 1867 C C . ARG A 1 229 ? -3.639 6.648 6.946 1.00 94.62 229 ARG A C 1
ATOM 1869 O O . ARG A 1 229 ? -4.593 6.437 7.690 1.00 94.62 229 ARG A O 1
ATOM 1876 N N . LEU A 1 230 ? -3.761 6.670 5.622 1.00 94.62 230 LEU A N 1
ATOM 1877 C CA . LEU A 1 230 ? -5.037 6.512 4.931 1.00 94.62 230 LEU A CA 1
ATOM 1878 C C . LEU A 1 230 ? -5.728 5.181 5.275 1.00 94.62 230 LEU A C 1
ATOM 1880 O O . LEU A 1 230 ? -6.890 5.162 5.688 1.00 94.62 230 LEU A O 1
ATOM 1884 N N . ILE A 1 231 ? -5.002 4.070 5.138 1.00 94.56 231 ILE A N 1
ATOM 1885 C CA . ILE A 1 231 ? -5.535 2.732 5.417 1.00 94.56 231 ILE A CA 1
ATOM 1886 C C . ILE A 1 231 ? -5.722 2.532 6.912 1.00 94.56 231 ILE A C 1
ATOM 1888 O O . ILE A 1 231 ? -6.779 2.102 7.372 1.00 94.56 231 ILE A O 1
ATOM 1892 N N . ASN A 1 232 ? -4.677 2.815 7.683 1.00 95.00 232 ASN A N 1
ATOM 1893 C CA . ASN A 1 232 ? -4.634 2.360 9.051 1.00 95.00 232 ASN A CA 1
ATOM 1894 C C . ASN A 1 232 ? -5.141 3.376 10.045 1.00 95.00 232 ASN A C 1
ATOM 1896 O O . ASN A 1 232 ? -5.656 2.928 11.051 1.00 95.00 232 ASN A O 1
ATOM 1900 N N . GLU A 1 233 ? -5.020 4.684 9.850 1.00 93.38 233 GLU A N 1
ATOM 1901 C CA . GLU A 1 233 ? -5.478 5.692 10.822 1.00 93.38 233 GLU A CA 1
ATOM 1902 C C . GLU A 1 233 ? -6.850 6.246 10.448 1.00 93.38 233 GLU A C 1
ATOM 1904 O O . GLU A 1 233 ? -7.753 6.289 11.284 1.00 93.38 233 GLU A O 1
ATOM 1909 N N . GLU A 1 234 ? -7.025 6.567 9.171 1.00 93.44 234 GLU A N 1
ATOM 1910 C CA . GLU A 1 234 ? -8.266 7.094 8.614 1.00 93.44 234 GLU A CA 1
ATOM 1911 C C . GLU A 1 234 ? -9.262 5.997 8.216 1.00 93.44 234 GLU A C 1
ATOM 1913 O O . GLU A 1 234 ? -10.426 6.306 7.960 1.00 93.44 234 GLU A O 1
ATOM 1918 N N . LEU A 1 235 ? -8.842 4.725 8.243 1.00 92.75 235 LEU A N 1
ATOM 1919 C CA . LEU A 1 235 ? -9.687 3.542 8.043 1.00 92.75 235 LEU A CA 1
ATOM 1920 C C . LEU A 1 235 ? -10.386 3.504 6.679 1.00 92.75 235 LEU A C 1
ATOM 1922 O O . LEU A 1 235 ? -11.492 2.973 6.553 1.00 92.75 235 LEU A O 1
ATOM 1926 N N . TYR A 1 236 ? -9.753 4.061 5.645 1.00 91.50 236 TYR A N 1
ATOM 1927 C CA . TYR A 1 236 ? -10.252 3.896 4.287 1.00 91.50 236 TYR A CA 1
ATOM 1928 C C . TYR A 1 236 ? -9.985 2.482 3.780 1.00 91.50 236 TYR A C 1
ATOM 1930 O O . TYR A 1 236 ? -8.893 1.931 3.917 1.00 91.50 236 TYR A O 1
ATOM 1938 N N . HIS A 1 237 ? -10.982 1.921 3.105 1.00 89.25 237 HIS A N 1
ATOM 1939 C CA . HIS A 1 237 ? -10.807 0.722 2.306 1.00 89.25 237 HIS A CA 1
ATOM 1940 C C . HIS A 1 237 ? -10.346 1.129 0.903 1.00 89.25 237 HIS A C 1
ATOM 1942 O O . HIS A 1 237 ? -11.140 1.656 0.123 1.00 89.25 237 HIS A O 1
ATOM 1948 N N . VAL A 1 238 ? -9.065 0.907 0.594 1.00 92.56 238 VAL A N 1
ATOM 1949 C CA . VAL A 1 238 ? -8.473 1.288 -0.701 1.00 92.56 238 VAL A CA 1
ATOM 1950 C C . VAL A 1 238 ? -7.832 0.079 -1.380 1.00 92.56 238 VAL A C 1
ATOM 1952 O O . VAL A 1 238 ? -6.617 -0.092 -1.318 1.00 92.56 238 VAL A O 1
ATOM 1955 N N . PRO A 1 239 ? -8.623 -0.787 -2.038 1.00 94.50 239 PRO A N 1
ATOM 1956 C CA . PRO A 1 239 ? -8.079 -1.866 -2.861 1.00 94.50 239 PRO A CA 1
ATOM 1957 C C . PRO A 1 239 ? -7.204 -1.373 -4.012 1.00 94.50 239 PRO A C 1
ATOM 1959 O O . PRO A 1 239 ? -6.279 -2.082 -4.413 1.00 94.50 239 PRO A O 1
ATOM 1962 N N . TYR A 1 240 ? -7.512 -0.190 -4.550 1.00 96.88 240 TYR A N 1
ATOM 1963 C CA . TYR A 1 240 ? -6.805 0.402 -5.675 1.00 96.88 240 TYR A CA 1
ATOM 1964 C C . TYR A 1 240 ? -6.770 1.931 -5.563 1.00 96.88 240 TYR A C 1
ATOM 1966 O O . TYR A 1 240 ? -7.791 2.578 -5.330 1.00 96.88 240 TYR A O 1
ATOM 1974 N N . MET A 1 241 ? -5.589 2.503 -5.753 1.00 97.06 241 MET A N 1
ATOM 1975 C CA . MET A 1 241 ? -5.326 3.932 -5.837 1.00 97.06 241 MET A CA 1
ATOM 1976 C C . MET A 1 241 ? -4.810 4.239 -7.238 1.00 97.06 241 MET A C 1
ATOM 1978 O O . MET A 1 241 ? -3.844 3.619 -7.685 1.00 97.06 241 MET A O 1
ATOM 1982 N N . LEU A 1 242 ? -5.446 5.187 -7.917 1.00 96.75 242 LEU A N 1
ATOM 1983 C CA . LEU A 1 242 ? -5.016 5.675 -9.223 1.00 96.75 242 LEU A CA 1
ATOM 1984 C C . LEU A 1 242 ? -3.655 6.363 -9.103 1.00 96.75 242 LEU A C 1
ATOM 1986 O O . LEU A 1 242 ? -3.398 7.073 -8.130 1.00 96.75 242 LEU A O 1
ATOM 1990 N N . GLY A 1 243 ? -2.800 6.178 -10.106 1.00 95.94 243 GLY A N 1
ATOM 1991 C CA . GLY A 1 243 ? -1.589 6.976 -10.234 1.00 95.94 243 GLY A CA 1
ATOM 1992 C C . GLY A 1 243 ? -1.919 8.455 -10.435 1.00 95.94 243 GLY A C 1
ATOM 1993 O O . GLY A 1 243 ? -2.939 8.803 -11.030 1.00 95.94 243 GLY A O 1
ATOM 1994 N N . TYR A 1 244 ? -1.062 9.328 -9.913 1.00 93.50 244 TYR A N 1
ATOM 1995 C CA . TYR A 1 244 ? -1.199 10.779 -10.080 1.00 93.50 244 TYR A CA 1
ATOM 1996 C C . TYR A 1 244 ? -0.540 11.287 -11.374 1.00 93.50 244 TYR A C 1
ATOM 1998 O O . TYR A 1 244 ? -0.790 12.413 -11.791 1.00 93.50 244 TYR A O 1
ATOM 2006 N N . ASP A 1 245 ? 0.279 10.455 -12.026 1.00 90.75 245 ASP A N 1
ATOM 2007 C CA . ASP A 1 245 ? 0.848 10.715 -13.350 1.00 90.75 245 ASP A CA 1
ATOM 2008 C C . ASP A 1 245 ? 0.975 9.399 -14.134 1.00 90.75 245 ASP A C 1
ATOM 2010 O O . ASP A 1 245 ? 1.959 8.659 -14.022 1.00 90.75 245 ASP A O 1
ATOM 2014 N N . GLY A 1 246 ? -0.082 9.050 -14.870 1.00 93.19 246 GLY A N 1
ATOM 2015 C CA . GLY A 1 246 ? -0.195 7.748 -15.524 1.00 93.19 246 GLY A CA 1
ATOM 2016 C C . GLY A 1 246 ? -0.157 6.610 -14.500 1.00 93.19 246 GLY A C 1
ATOM 2017 O O . GLY A 1 246 ? -0.974 6.568 -13.583 1.00 93.19 246 GLY A O 1
ATOM 2018 N N . ILE A 1 247 ? 0.801 5.688 -14.641 1.00 95.50 247 ILE A N 1
ATOM 2019 C CA . ILE A 1 247 ? 0.967 4.569 -13.703 1.00 95.50 247 ILE A CA 1
ATOM 2020 C C . ILE A 1 247 ? 1.702 4.971 -12.412 1.00 95.50 247 ILE A C 1
ATOM 2022 O O . ILE A 1 247 ? 1.613 4.253 -11.415 1.00 95.50 247 ILE A O 1
ATOM 2026 N N . ASN A 1 248 ? 2.396 6.115 -12.395 1.00 97.81 248 ASN A N 1
ATOM 2027 C CA . ASN A 1 248 ? 3.207 6.541 -11.256 1.00 97.81 248 ASN A CA 1
ATOM 2028 C C . ASN A 1 248 ? 2.350 6.808 -10.017 1.00 97.81 248 ASN A C 1
ATOM 2030 O O . ASN A 1 248 ? 1.395 7.585 -10.055 1.00 97.81 248 ASN A O 1
ATOM 2034 N N . GLY A 1 249 ? 2.713 6.172 -8.904 1.00 97.12 249 GLY A N 1
ATOM 2035 C CA . GLY A 1 249 ? 1.967 6.256 -7.653 1.00 97.12 249 GLY A CA 1
ATOM 2036 C C . GLY A 1 249 ? 0.705 5.397 -7.627 1.00 97.12 249 GLY A C 1
ATOM 2037 O O . GLY A 1 249 ? -0.051 5.485 -6.662 1.00 97.12 249 GLY A O 1
ATOM 2038 N N . THR A 1 250 ? 0.463 4.560 -8.642 1.00 98.25 250 THR A N 1
ATOM 2039 C CA . THR A 1 250 ? -0.614 3.563 -8.579 1.00 98.25 250 THR A CA 1
ATOM 2040 C C . THR A 1 250 ? -0.333 2.623 -7.421 1.00 98.25 250 THR A C 1
ATOM 2042 O O . THR A 1 250 ? 0.776 2.100 -7.328 1.00 98.25 250 THR A O 1
ATOM 2045 N N . VAL A 1 251 ? -1.323 2.381 -6.562 1.00 98.25 251 VAL A N 1
ATOM 2046 C CA . VAL A 1 251 ? -1.222 1.405 -5.468 1.00 98.25 251 VAL A CA 1
ATOM 2047 C C . VAL A 1 251 ? -2.330 0.388 -5.606 1.00 98.25 251 VAL A C 1
ATOM 2049 O O . VAL A 1 251 ? -3.479 0.750 -5.825 1.00 98.25 251 VAL A O 1
ATOM 2052 N N . ALA A 1 252 ? -2.018 -0.888 -5.436 1.00 98.31 252 ALA A N 1
ATOM 2053 C CA . ALA A 1 252 ? -3.031 -1.927 -5.471 1.00 98.31 252 ALA A CA 1
ATOM 2054 C C . ALA A 1 252 ? -2.783 -3.001 -4.418 1.00 98.31 252 ALA A C 1
ATOM 2056 O O . ALA A 1 252 ? -1.650 -3.350 -4.077 1.00 98.31 252 ALA A O 1
ATOM 2057 N N . GLN A 1 253 ? -3.879 -3.538 -3.894 1.00 98.00 253 GLN A N 1
ATOM 2058 C CA . GLN A 1 253 ? -3.845 -4.614 -2.921 1.00 98.00 253 GLN A CA 1
ATOM 2059 C C . GLN A 1 253 ? -3.476 -5.932 -3.609 1.00 98.00 253 GLN A C 1
ATOM 2061 O O . GLN A 1 253 ? -4.109 -6.351 -4.583 1.00 98.00 253 GLN A O 1
ATOM 2066 N N . ALA A 1 254 ? -2.482 -6.639 -3.070 1.00 98.25 254 ALA A N 1
ATOM 2067 C CA . ALA A 1 254 ? -1.985 -7.870 -3.677 1.00 98.25 254 ALA A CA 1
ATOM 2068 C C . ALA A 1 254 ? -3.045 -8.988 -3.706 1.00 98.25 254 ALA A C 1
ATOM 2070 O O . ALA A 1 254 ? -3.120 -9.760 -4.662 1.00 98.25 254 ALA A O 1
ATOM 2071 N N . SER A 1 255 ? -3.908 -9.070 -2.689 1.00 96.94 255 SER A N 1
ATOM 2072 C CA . SER A 1 255 ? -5.032 -10.017 -2.678 1.00 96.94 255 SER A CA 1
ATOM 2073 C C . SER A 1 255 ? -6.026 -9.744 -3.806 1.00 96.94 255 SER A C 1
ATOM 2075 O O . SER A 1 255 ? -6.477 -10.695 -4.441 1.00 96.94 255 SER A O 1
ATOM 2077 N N . MET A 1 256 ? -6.322 -8.471 -4.084 1.00 96.00 256 MET A N 1
ATOM 2078 C CA . MET A 1 256 ? -7.245 -8.072 -5.147 1.00 96.00 256 MET A CA 1
ATOM 2079 C C . MET A 1 256 ? -6.673 -8.395 -6.528 1.00 96.00 256 MET A C 1
ATOM 2081 O O . MET A 1 256 ? -7.345 -9.037 -7.332 1.00 96.00 256 MET A O 1
ATOM 2085 N N . HIS A 1 257 ? -5.399 -8.056 -6.764 1.00 97.94 257 HIS A N 1
ATOM 2086 C CA . HIS A 1 257 ? -4.696 -8.437 -7.991 1.00 97.94 257 HIS A CA 1
ATOM 2087 C C . HIS A 1 257 ? -4.758 -9.960 -8.199 1.00 97.94 257 HIS A C 1
ATOM 2089 O O . HIS A 1 257 ? -5.130 -10.426 -9.274 1.00 97.94 257 HIS A O 1
ATOM 2095 N N . ARG A 1 258 ? -4.459 -10.766 -7.169 1.00 97.50 258 ARG A N 1
ATOM 2096 C CA . ARG A 1 258 ? -4.500 -12.235 -7.274 1.00 97.50 258 ARG A CA 1
ATOM 2097 C C . ARG A 1 258 ? -5.904 -12.766 -7.570 1.00 97.50 258 ARG A C 1
ATOM 2099 O O . ARG A 1 258 ? -6.046 -13.664 -8.395 1.00 97.50 258 ARG A O 1
ATOM 2106 N N . TYR A 1 259 ? -6.920 -12.233 -6.893 1.00 96.69 259 TYR A N 1
ATOM 2107 C CA . TYR A 1 259 ? -8.312 -12.657 -7.051 1.00 96.69 259 TYR A CA 1
ATOM 2108 C C . TYR A 1 259 ? -8.838 -12.377 -8.467 1.00 96.69 259 TYR A C 1
ATOM 2110 O O . TYR A 1 259 ? -9.440 -13.254 -9.083 1.00 96.69 259 TYR A O 1
ATOM 2118 N N . LEU A 1 260 ? -8.525 -11.197 -9.010 1.00 96.44 260 LEU A N 1
ATOM 2119 C CA . LEU A 1 260 ? -8.965 -10.736 -10.332 1.00 96.44 260 LEU A CA 1
ATOM 2120 C C . LEU A 1 260 ? -8.004 -11.107 -11.478 1.00 96.44 260 LEU A C 1
ATOM 2122 O O . LEU A 1 260 ? -8.209 -10.697 -12.622 1.00 96.44 260 LEU A O 1
ATOM 2126 N N . ARG A 1 261 ? -6.976 -11.917 -11.187 1.00 97.12 261 ARG A N 1
ATOM 2127 C CA . ARG A 1 261 ? -5.956 -12.380 -12.146 1.00 97.12 261 ARG A CA 1
ATOM 2128 C C . ARG A 1 261 ? -5.223 -11.229 -12.852 1.00 97.12 261 ARG A C 1
ATOM 2130 O O . ARG A 1 261 ? -5.034 -11.273 -14.064 1.00 97.12 261 ARG A O 1
ATOM 2137 N N . GLY A 1 262 ? -4.841 -10.211 -12.088 1.00 96.19 262 GLY A N 1
ATOM 2138 C CA . GLY A 1 262 ? -4.034 -9.090 -12.565 1.00 96.19 262 GLY A CA 1
ATOM 2139 C C . GLY A 1 262 ? -4.677 -8.322 -13.706 1.00 96.19 262 GLY A C 1
ATOM 2140 O O . GLY A 1 262 ? -5.891 -8.097 -13.706 1.00 96.19 262 GLY A O 1
ATOM 2141 N N . ASN A 1 263 ? -3.862 -7.943 -14.682 1.00 96.75 263 ASN A N 1
ATOM 2142 C CA . ASN A 1 263 ? -4.267 -7.190 -15.864 1.00 96.75 263 ASN A CA 1
ATOM 2143 C C . ASN A 1 263 ? -4.546 -8.087 -17.083 1.00 96.75 263 ASN A C 1
ATOM 2145 O O . ASN A 1 263 ? -4.739 -7.590 -18.190 1.00 96.75 263 ASN A O 1
ATOM 2149 N N . LEU A 1 264 ? -4.622 -9.411 -16.891 1.00 94.25 264 LEU A N 1
ATOM 2150 C CA . LEU A 1 264 ? -4.943 -10.354 -17.961 1.00 94.25 264 LEU A CA 1
ATOM 2151 C C . LEU A 1 264 ? -6.297 -10.017 -18.605 1.00 94.25 264 LEU A C 1
ATOM 2153 O O . LEU A 1 264 ? -7.303 -9.948 -17.894 1.00 94.25 264 LEU A O 1
ATOM 2157 N N . GLU A 1 265 ? -6.308 -9.872 -19.934 1.00 93.69 265 GLU A N 1
ATOM 2158 C CA . GLU A 1 265 ? -7.447 -9.499 -20.802 1.00 93.69 265 GLU A CA 1
ATOM 2159 C C . GLU A 1 265 ? -7.980 -8.073 -20.600 1.00 93.69 265 GLU A C 1
ATOM 2161 O O . GLU A 1 265 ? -8.270 -7.390 -21.580 1.00 93.69 265 GLU A O 1
ATOM 2166 N N . VAL A 1 266 ? -8.106 -7.634 -19.348 1.00 95.44 266 VAL A N 1
ATOM 2167 C CA . VAL A 1 266 ? -8.682 -6.350 -18.938 1.00 95.44 266 VAL A CA 1
ATOM 2168 C C . VAL A 1 266 ? -7.837 -5.772 -17.792 1.00 95.44 266 VAL A C 1
ATOM 2170 O O . VAL A 1 266 ? -7.465 -6.531 -16.886 1.00 95.44 266 VAL A O 1
ATOM 2173 N N . PRO A 1 267 ? -7.554 -4.454 -17.773 1.00 96.50 267 PRO A N 1
ATOM 2174 C CA . PRO A 1 267 ? -6.834 -3.820 -16.674 1.00 96.50 267 PRO A CA 1
ATOM 2175 C C . PRO A 1 267 ? -7.490 -4.080 -15.314 1.00 96.50 267 PRO A C 1
ATOM 2177 O O . PRO A 1 267 ? -8.716 -4.075 -15.175 1.00 96.50 267 PRO A O 1
ATOM 2180 N N . LEU A 1 268 ? -6.667 -4.262 -14.280 1.00 96.94 268 LEU A N 1
ATOM 2181 C CA . LEU A 1 268 ? -7.127 -4.539 -12.919 1.00 96.94 268 LEU A CA 1
ATOM 2182 C C . LEU A 1 268 ? -8.091 -3.457 -12.411 1.00 96.94 268 LEU A C 1
ATOM 2184 O O . LEU A 1 268 ? -9.082 -3.772 -11.754 1.00 96.94 268 LEU A O 1
ATOM 2188 N N . GLU A 1 269 ? -7.818 -2.195 -12.742 1.00 95.81 269 GLU A N 1
ATOM 2189 C CA . GLU A 1 269 ? -8.686 -1.066 -12.412 1.00 95.81 269 GLU A CA 1
ATOM 2190 C C . GLU A 1 269 ? -10.116 -1.280 -12.928 1.00 95.81 269 GLU A C 1
ATOM 2192 O O . GLU A 1 269 ? -11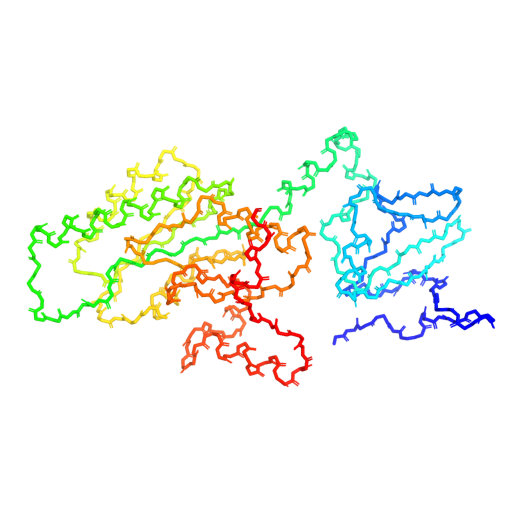.080 -1.142 -12.176 1.00 95.81 269 GLU A O 1
ATOM 2197 N N . GLU A 1 270 ? -10.265 -1.649 -14.199 1.00 95.38 270 GLU A N 1
ATOM 2198 C CA . GLU A 1 270 ? -11.569 -1.829 -14.834 1.00 95.38 270 GLU A CA 1
ATOM 2199 C C . GLU A 1 270 ? -12.332 -3.001 -14.208 1.00 95.38 270 GLU A C 1
ATOM 2201 O O . GLU A 1 270 ? -13.501 -2.843 -13.851 1.00 95.38 270 GLU A O 1
ATOM 2206 N N . LYS A 1 271 ? -11.648 -4.114 -13.918 1.00 95.75 271 LYS A N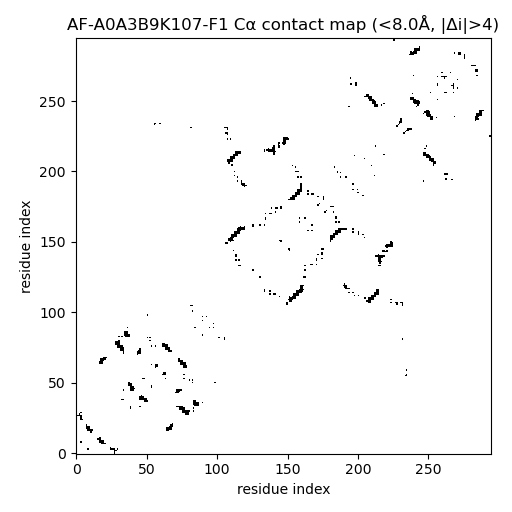 1
ATOM 2207 C CA . LYS A 1 271 ? -12.241 -5.251 -13.191 1.00 95.75 271 LYS A CA 1
ATOM 2208 C C . LYS A 1 271 ? -12.779 -4.843 -11.814 1.00 95.75 271 LYS A C 1
ATOM 2210 O O . LYS A 1 271 ? -13.863 -5.266 -11.415 1.00 95.75 271 LYS A O 1
ATOM 2215 N N . ILE A 1 272 ? -12.048 -3.998 -11.080 1.00 94.25 272 ILE A N 1
ATOM 2216 C CA . ILE A 1 272 ? -12.494 -3.489 -9.772 1.00 94.25 272 ILE A CA 1
ATOM 2217 C C . ILE A 1 272 ? -13.695 -2.545 -9.936 1.00 94.25 272 ILE A C 1
ATOM 2219 O O . ILE A 1 272 ? -14.622 -2.596 -9.121 1.00 94.25 272 ILE A O 1
ATOM 2223 N N . ARG A 1 273 ? -13.726 -1.712 -10.990 1.00 92.62 273 ARG A N 1
ATOM 2224 C CA . ARG A 1 273 ? -14.886 -0.851 -11.303 1.00 92.62 273 ARG A CA 1
ATOM 2225 C C . ARG A 1 273 ? -16.137 -1.670 -11.574 1.00 92.62 273 ARG A C 1
ATOM 2227 O O . ARG A 1 273 ? -17.206 -1.287 -11.107 1.00 92.62 273 ARG A O 1
ATOM 2234 N N . GLU A 1 274 ? -16.023 -2.745 -12.342 1.00 92.25 274 GLU A N 1
ATOM 2235 C CA . GLU A 1 274 ? -17.149 -3.629 -12.651 1.00 92.25 274 GLU A CA 1
ATOM 2236 C C . GLU A 1 274 ? -17.668 -4.321 -11.394 1.00 92.25 274 GLU A C 1
ATOM 2238 O O . GLU A 1 274 ? -18.854 -4.208 -11.091 1.00 92.25 274 GLU A O 1
ATOM 2243 N N . MET A 1 275 ? -16.772 -4.903 -10.594 1.00 90.69 275 MET A N 1
ATOM 2244 C CA . MET A 1 275 ? -17.136 -5.540 -9.327 1.00 90.69 275 MET A CA 1
ATOM 2245 C C . MET A 1 275 ? -17.866 -4.572 -8.382 1.00 90.69 275 MET A C 1
ATOM 2247 O O . MET A 1 275 ? -18.918 -4.922 -7.855 1.00 90.69 275 MET A O 1
ATOM 2251 N N . SER A 1 276 ? -17.371 -3.332 -8.254 1.00 88.12 276 SER A N 1
ATOM 2252 C CA . SER A 1 276 ? -17.990 -2.298 -7.401 1.00 88.12 276 SER A CA 1
ATOM 2253 C C . SER A 1 276 ? -19.410 -1.922 -7.852 1.00 88.12 276 SER A C 1
ATOM 2255 O O . SER A 1 276 ? -20.252 -1.520 -7.051 1.00 88.12 276 SER A O 1
ATOM 2257 N N . LYS A 1 277 ? -19.691 -2.000 -9.162 1.00 88.06 277 LYS A N 1
ATOM 2258 C CA . LYS A 1 277 ? -21.031 -1.726 -9.707 1.00 88.06 277 LYS A CA 1
ATOM 2259 C C . LYS A 1 277 ? -22.001 -2.867 -9.415 1.00 88.06 277 LYS A C 1
ATOM 2261 O O . LYS A 1 277 ? -23.181 -2.602 -9.205 1.00 88.06 277 LYS A O 1
ATOM 2266 N N . GLU A 1 278 ? -21.524 -4.108 -9.445 1.00 85.88 278 GLU A N 1
ATOM 2267 C CA . GLU A 1 278 ? -22.353 -5.301 -9.251 1.00 85.88 278 GLU A CA 1
ATOM 2268 C C . GLU A 1 278 ? -22.754 -5.507 -7.789 1.00 85.88 278 GLU A C 1
ATOM 2270 O O . GLU A 1 278 ? -23.905 -5.844 -7.510 1.00 85.88 278 GLU A O 1
ATOM 2275 N N . ASP A 1 279 ? -21.826 -5.295 -6.855 1.00 80.19 279 ASP A N 1
ATOM 2276 C CA . ASP A 1 279 ? -22.054 -5.518 -5.423 1.00 80.19 279 ASP A CA 1
ATOM 2277 C C . ASP A 1 279 ? -22.613 -4.287 -4.687 1.00 80.19 279 ASP A C 1
ATOM 2279 O O . ASP A 1 279 ? -22.992 -4.379 -3.517 1.00 80.19 279 ASP A O 1
ATOM 2283 N N . GLY A 1 280 ? -22.691 -3.140 -5.371 1.00 74.44 280 GLY A N 1
ATOM 2284 C CA . GLY A 1 280 ? -23.113 -1.868 -4.789 1.00 74.44 280 GLY A CA 1
ATOM 2285 C C . GLY A 1 280 ? -22.152 -1.345 -3.718 1.00 74.44 280 GLY A C 1
ATOM 2286 O O . GLY A 1 280 ? -22.532 -0.472 -2.933 1.00 74.44 280 GLY A O 1
ATOM 2287 N N . SER A 1 281 ? -20.931 -1.884 -3.652 1.00 71.38 281 SER A N 1
ATOM 2288 C CA . SER A 1 281 ? -19.914 -1.445 -2.709 1.00 71.38 281 SER A CA 1
ATOM 2289 C C . SER A 1 281 ? -19.454 -0.023 -3.030 1.00 71.38 281 SER A C 1
ATOM 2291 O O . SER A 1 281 ? -19.454 0.452 -4.169 1.00 71.38 281 SER A O 1
ATOM 2293 N N . LEU A 1 282 ? -19.095 0.702 -1.970 1.00 62.72 282 LEU A N 1
ATOM 2294 C CA . LEU A 1 282 ? -18.553 2.051 -2.077 1.00 62.72 282 LEU A CA 1
ATOM 2295 C C . LEU A 1 282 ? -17.273 2.040 -2.917 1.00 62.72 282 LEU A C 1
ATOM 2297 O O . LEU A 1 282 ? -16.483 1.110 -2.815 1.00 62.72 282 LEU A O 1
ATOM 2301 N N . ASN A 1 283 ? -17.065 3.124 -3.669 1.00 75.88 283 ASN A N 1
ATOM 2302 C CA . ASN A 1 283 ? -15.927 3.387 -4.555 1.00 75.88 283 ASN A CA 1
ATOM 2303 C C . ASN A 1 283 ? -14.609 2.733 -4.066 1.00 75.88 283 ASN A C 1
ATOM 2305 O O . ASN A 1 283 ? -13.921 3.280 -3.199 1.00 75.88 283 ASN A O 1
ATOM 2309 N N . LEU A 1 284 ? -14.294 1.540 -4.596 1.00 88.25 284 LEU A N 1
ATOM 2310 C CA . LEU A 1 284 ? -13.095 0.749 -4.265 1.00 88.25 284 LEU A CA 1
ATOM 2311 C C . LEU A 1 284 ? -11.826 1.299 -4.931 1.00 88.25 284 LEU A C 1
ATOM 2313 O O . LEU A 1 284 ? -10.724 0.800 -4.696 1.00 88.25 284 LEU A O 1
ATOM 2317 N N . ILE A 1 285 ? -11.994 2.314 -5.774 1.00 93.06 285 ILE A N 1
ATOM 2318 C CA . ILE A 1 285 ? -10.928 3.009 -6.477 1.00 93.06 285 ILE A CA 1
ATOM 2319 C C . ILE A 1 285 ? -10.892 4.436 -5.971 1.00 93.06 285 ILE A C 1
ATOM 2321 O O . ILE A 1 285 ? -11.918 5.112 -5.928 1.00 93.06 285 ILE A O 1
ATOM 2325 N N . ARG A 1 286 ? -9.704 4.889 -5.595 1.00 94.06 286 ARG A N 1
ATOM 2326 C CA . ARG A 1 286 ? -9.479 6.236 -5.076 1.00 94.06 286 ARG A CA 1
ATOM 2327 C C . ARG A 1 286 ? -8.429 6.966 -5.891 1.00 94.06 286 ARG A C 1
ATOM 2329 O O . ARG A 1 286 ? -7.618 6.318 -6.550 1.00 94.06 286 ARG A O 1
ATOM 2336 N N . SER A 1 287 ? -8.435 8.292 -5.845 1.00 94.00 287 SER A N 1
ATOM 2337 C CA . SER A 1 287 ? -7.316 9.113 -6.315 1.00 94.00 287 SER A CA 1
ATOM 2338 C C . SER A 1 287 ? -6.575 9.761 -5.147 1.00 94.00 287 SER A C 1
ATOM 2340 O O . SER A 1 287 ? -7.136 9.973 -4.074 1.00 94.00 287 SER A O 1
ATOM 2342 N N . TRP A 1 288 ? -5.303 10.100 -5.366 1.00 93.31 288 TRP A N 1
ATOM 2343 C CA . TRP A 1 288 ? -4.504 10.845 -4.388 1.00 93.31 288 TRP A CA 1
ATOM 2344 C C . TRP A 1 288 ? -5.076 12.236 -4.095 1.00 93.31 288 TRP A C 1
ATOM 2346 O O . TRP A 1 288 ? -5.052 12.665 -2.947 1.00 93.31 288 TRP A O 1
ATOM 2356 N N . GLU A 1 289 ? -5.682 12.873 -5.100 1.00 91.50 289 GLU A N 1
ATOM 2357 C CA . GLU A 1 289 ? -6.332 14.187 -4.992 1.00 91.50 289 GLU A CA 1
ATOM 2358 C C . GLU A 1 289 ? -7.484 14.203 -3.969 1.00 91.50 289 GLU A C 1
ATOM 2360 O O . GLU A 1 289 ? -7.771 15.240 -3.377 1.00 91.50 289 GLU A O 1
ATOM 2365 N N . GLU A 1 290 ? -8.135 13.057 -3.703 1.00 89.38 290 GLU A N 1
ATOM 2366 C CA . GLU A 1 290 ? -9.149 12.941 -2.636 1.00 89.38 290 GLU A CA 1
ATOM 2367 C C . GLU A 1 290 ? -8.560 13.204 -1.234 1.00 89.38 290 GLU A C 1
ATOM 2369 O O . GLU A 1 290 ? -9.311 13.390 -0.272 1.00 89.38 290 GLU A O 1
ATOM 2374 N N . PHE A 1 291 ? -7.229 13.193 -1.105 1.00 87.75 291 PHE A N 1
ATOM 2375 C CA . PHE A 1 291 ? -6.501 13.126 0.159 1.00 87.75 291 PHE A CA 1
ATOM 2376 C C . PHE A 1 291 ? -5.370 14.150 0.286 1.00 87.75 291 PHE A C 1
ATOM 2378 O O . PHE A 1 291 ? -4.584 14.047 1.228 1.00 87.75 291 PHE A O 1
ATOM 2385 N N . ASP A 1 292 ? -5.286 15.144 -0.599 1.00 81.75 292 ASP A N 1
ATOM 2386 C CA . ASP A 1 292 ? -4.219 16.156 -0.555 1.00 81.75 292 ASP A CA 1
ATOM 2387 C C . ASP A 1 292 ? -4.193 16.930 0.777 1.00 81.75 292 ASP A C 1
ATOM 2389 O O . ASP A 1 292 ? -3.123 17.259 1.283 1.00 81.75 292 ASP A O 1
ATOM 2393 N N . ASP A 1 293 ? -5.355 17.119 1.412 1.00 75.94 293 ASP A N 1
ATOM 2394 C CA . ASP A 1 293 ? -5.486 17.773 2.723 1.00 75.94 293 ASP A CA 1
ATOM 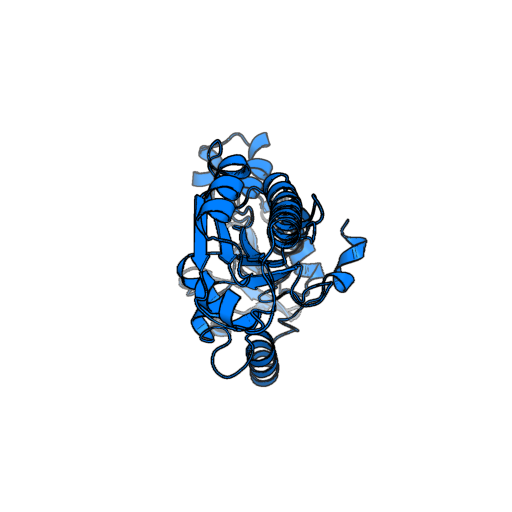2395 C C . ASP A 1 293 ? -4.969 16.920 3.902 1.00 75.94 293 ASP A C 1
ATOM 2397 O O . ASP A 1 293 ? -4.933 17.385 5.044 1.00 75.94 293 ASP A O 1
ATOM 2401 N N . LEU A 1 294 ? -4.596 15.655 3.665 1.00 64.50 294 LEU A N 1
ATOM 2402 C CA . LEU A 1 294 ? -4.031 14.764 4.686 1.00 64.50 294 LEU A CA 1
ATOM 2403 C C . LEU A 1 294 ? -2.502 14.904 4.831 1.00 64.50 294 LEU A C 1
ATOM 2405 O O . LEU A 1 294 ? -1.920 14.145 5.611 1.00 64.50 294 LEU A O 1
ATOM 2409 N N . SER A 1 295 ? -1.868 15.854 4.129 1.00 53.59 295 SER A N 1
ATOM 2410 C CA . SER A 1 295 ? -0.425 16.150 4.206 1.00 53.59 295 SER A CA 1
ATOM 2411 C C . SER A 1 295 ? 0.022 16.748 5.538 1.00 53.59 295 SER A C 1
ATOM 2413 O O . SER A 1 295 ? -0.641 17.707 5.996 1.00 53.59 295 SER A O 1
#

pLDDT: mean 90.61, std 11.19, range [35.56, 98.81]

Nearest PDB structures (foldseek):
  5nqa-assembly2_B  TM=7.312E-01  e=7.208E-03  Homo sapiens
  5nqa-assembly1_A  TM=6.311E-01  e=7.208E-03  Homo sapiens
  6t38-assembly1_B  TM=5.211E-01  e=2.547E-03  Pseudomonas aeruginosa PAO1
  1o9b-assembly2_B  TM=3.197E-01  e=2.665E-01  Escherichia coli
  2ia5-assembly3_L  TM=3.200E-01  e=2.726E+00  Tequatrovirus T4

Secondary structure (DSSP, 8-state):
-----GGG-EE-TT--EEBS--TT----S-EE-TT-TTEEEETTEEEEETT-HHHHHHHTT--EEEEE-SS-EEEEESS--TT---HHHHTTS-GGGHHHHHHHHH---EEEEEEEES---TT----HHHHHHHHHHHHHHHHHHHT-SSPPSEEEEEEESSS-HHHHHHHHHHHHTTSS-EEEEEE--S---HHHHHHHHGGG--SSEEEEEETTPPPPTTHHHHHHHHHHTS----SEE--SBTTBTEEEEHHHHHHTTTTSSS-HHHHHHHHHHHH-----EE-GGGGGGG-

Mean predicted aligned error: 6.19 Å

Radius of gyration: 23.29 Å; Cα contacts (8 Å, |Δi|>4): 515; chains: 1; bounding box: 64×36×70 Å

Solvent-accessible surface area (backbone atoms only — not comparable to full-atom values): 16715 Å² total; per-residue (Å²): 132,64,63,78,64,69,88,50,59,45,63,49,100,86,66,50,63,32,32,78,67,70,88,82,62,76,77,42,60,48,34,71,37,75,63,22,72,43,50,33,64,61,87,49,37,54,77,50,38,78,78,50,53,64,60,46,35,52,78,67,71,42,56,70,38,47,30,39,58,102,77,37,38,24,48,32,32,66,38,79,57,90,76,69,41,41,61,82,61,54,74,78,52,57,82,91,44,49,64,61,52,48,52,62,74,62,53,63,47,35,28,37,37,37,34,33,68,66,70,51,54,89,87,62,84,85,47,69,68,56,43,52,51,53,50,53,18,37,48,49,20,52,50,27,52,66,62,24,76,44,71,48,62,29,41,35,38,32,38,37,42,87,59,60,68,65,60,56,49,54,54,49,42,75,74,33,64,93,53,92,43,45,73,46,81,47,71,64,91,54,74,56,56,74,57,55,49,49,53,70,48,43,86,79,55,66,81,47,34,36,34,32,33,42,42,58,46,67,54,60,51,57,48,46,44,53,52,31,42,40,44,68,68,64,61,47,75,66,54,27,34,47,30,86,59,73,62,27,63,20,32,38,27,36,66,57,37,61,73,64,53,31,41,64,101,46,51,48,68,57,55,51,53,53,51,31,64,75,73,68,49,72,77,47,64,43,54,63,80,85,47,62,89,73,113